Protein AF-G4YQL3-F1 (afdb_monomer_lite)

Sequence (220 aa):
MIREQPRQLTKGLFEEVGLARNIKRLRFDDFVLCVATVATWSKNELLHYAFKQFDVDESGVMDGRELRAFCEGLKNDSNT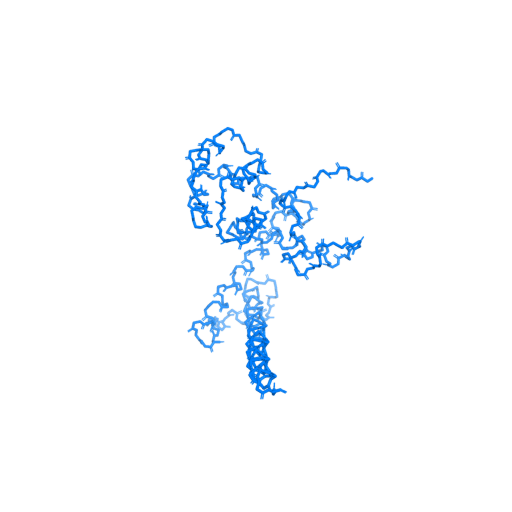SLYFAKNANTVVDLEDLAKGTTEFQIAFYPLLQLQQNVRACALGDRFWAEVAQRRHEVEVIVHYMRLHSGKLPSVSIVNRIIAYFMPFSHANAQLVVHKLAVLKYAEEGRIWQEQSKARAEVEVLALKDIQEEDQDSSKP

Secondary structure (DSSP, 8-state):
---PPPPHHHHTHHHHTT--SS-SS--HHHHHHHHHHHHH--HHHHHHHHHHHH-SS--SEE-HHHHHHHHHHHT--HHHHHHHHHTTTS-EEHHHHHHHHHH-GGGGHHHHHHHHHHHHHTT-HHHHHHHHHHHHHHHHHHHHHHHTTTPPPP--HHHHHHHHH-TTSHHHHHHHHHHHHHHHHHHHHHHHHHHHHHHHHHHHHHHHHHHHHHHHTT--

Organism: Phytophthora sojae (strain P6497) (NCBI:txid1094619)

pLDDT: mean 84.65, std 12.04, range [42.19, 96.62]

Radius of gyration: 23.1 Å; chains: 1; bounding box: 77×46×55 Å

InterPro domains:
  IPR002048 EF-hand domain [PS50222] (42-77)
  IPR011992 EF-hand domain pair [SSF47473] (14-75)
  IPR018247 EF-Hand 1, calcium-binding site [PS00018] (55-67)

Foldseek 3Di:
DPPDDDFLLCQCLQVVLVHDSDDPDQDPVSVVSSLLVLLQDDPLRLLVSLVVSLPPVPPQWDALVSLQSSQVSLVDDPVSVVVSVVVSHPIGHSVNVVVVCVVCVSSCVSSVVVNQVSQCVPVHNVVSVVVNVLVVLLVVQLVVCVVVVNDGDDDDPVLVVCCVVPVPDPSVSNVVSRVSSSVVNVVVVVVVVVVVVVVVVVVVVVVVVVVVVVVVVPDD

Structure (mmCIF, N/CA/C/O backbone):
data_AF-G4YQL3-F1
#
_entry.id   AF-G4YQL3-F1
#
loop_
_atom_site.group_PDB
_atom_site.id
_atom_site.type_symbol
_atom_site.label_atom_id
_atom_site.label_alt_id
_atom_site.label_comp_id
_atom_site.label_asym_id
_atom_site.label_entity_id
_atom_site.label_seq_id
_atom_site.pdbx_PDB_ins_code
_atom_site.Cartn_x
_atom_site.Cartn_y
_atom_site.Cartn_z
_atom_site.occupancy
_atom_site.B_iso_or_equiv
_atom_site.auth_seq_id
_atom_site.auth_comp_id
_atom_site.auth_asym_id
_atom_site.auth_atom_id
_atom_site.pdbx_PDB_model_num
ATOM 1 N N . MET A 1 1 ? 7.337 -12.853 25.399 1.00 42.19 1 MET A N 1
ATOM 2 C CA . MET A 1 1 ? 6.123 -12.435 24.664 1.00 42.19 1 MET A CA 1
ATOM 3 C C . MET A 1 1 ? 6.048 -10.923 24.757 1.00 42.19 1 MET A C 1
ATOM 5 O O . MET A 1 1 ? 5.982 -10.418 25.872 1.00 42.19 1 MET A O 1
ATOM 9 N N . ILE A 1 2 ? 6.179 -10.207 23.641 1.00 45.84 2 ILE A N 1
ATOM 10 C CA . ILE A 1 2 ? 6.100 -8.740 23.634 1.00 45.84 2 ILE A CA 1
ATOM 11 C C . ILE A 1 2 ? 4.673 -8.375 24.071 1.00 45.84 2 ILE A C 1
ATOM 13 O O . ILE A 1 2 ? 3.711 -8.782 23.426 1.00 45.84 2 ILE A O 1
ATOM 17 N N . ARG A 1 3 ? 4.523 -7.705 25.220 1.00 46.00 3 ARG A N 1
ATOM 18 C CA . ARG A 1 3 ? 3.225 -7.246 25.746 1.00 46.00 3 ARG A CA 1
ATOM 19 C C . ARG A 1 3 ? 2.838 -5.938 25.062 1.00 46.00 3 ARG A C 1
ATOM 21 O O . ARG A 1 3 ? 2.801 -4.890 25.698 1.00 46.00 3 ARG A O 1
ATOM 28 N N . GLU A 1 4 ? 2.632 -5.987 23.755 1.00 60.84 4 GLU A N 1
ATOM 29 C CA . GLU A 1 4 ? 2.180 -4.816 23.016 1.00 60.84 4 GLU A CA 1
ATOM 30 C C . GLU A 1 4 ? 0.659 -4.697 23.124 1.00 60.84 4 GLU A C 1
ATOM 32 O O . GLU A 1 4 ? -0.068 -5.676 22.948 1.00 60.84 4 GLU A O 1
ATOM 37 N N . GLN A 1 5 ? 0.171 -3.506 23.475 1.00 62.81 5 GLN A N 1
ATOM 38 C CA . GLN A 1 5 ? -1.263 -3.245 23.484 1.00 62.81 5 GLN A CA 1
ATOM 39 C C . GLN A 1 5 ? -1.775 -3.231 22.036 1.00 62.81 5 GLN A C 1
ATOM 41 O O . GLN A 1 5 ? -1.218 -2.493 21.216 1.00 62.81 5 GLN A O 1
ATOM 46 N N . PRO A 1 6 ? -2.821 -4.009 21.706 1.00 68.19 6 PRO A N 1
ATOM 47 C CA . PRO A 1 6 ? -3.387 -4.015 20.365 1.00 68.19 6 PRO A CA 1
ATOM 48 C C . PRO A 1 6 ? -3.909 -2.618 20.024 1.00 68.19 6 PRO A C 1
ATOM 50 O O . PRO A 1 6 ? -4.735 -2.060 20.747 1.00 68.19 6 PRO A O 1
ATOM 53 N N . ARG A 1 7 ? -3.422 -2.046 18.921 1.00 77.62 7 ARG A N 1
ATOM 54 C CA . ARG A 1 7 ? -3.875 -0.743 18.423 1.00 77.62 7 ARG A CA 1
ATOM 55 C C . ARG A 1 7 ? -4.989 -0.954 17.409 1.00 77.62 7 ARG A C 1
ATOM 57 O O . ARG A 1 7 ? -4.917 -1.886 16.616 1.00 77.62 7 ARG A O 1
ATOM 64 N N . GLN A 1 8 ? -5.989 -0.074 17.394 1.00 81.75 8 GLN A N 1
ATOM 65 C CA . GLN A 1 8 ? -7.070 -0.140 16.402 1.00 81.75 8 GLN A CA 1
ATOM 66 C C . GLN A 1 8 ? -6.510 -0.143 14.968 1.00 81.75 8 GLN A C 1
ATOM 68 O O . GLN A 1 8 ? -6.895 -0.981 14.164 1.00 81.75 8 GLN A O 1
ATOM 73 N N . LEU A 1 9 ? -5.486 0.680 14.713 1.00 82.94 9 LEU A N 1
ATOM 74 C CA . LEU A 1 9 ? -4.778 0.756 13.432 1.00 82.94 9 LEU A CA 1
ATOM 75 C C . LEU A 1 9 ? -4.139 -0.554 12.956 1.00 82.94 9 LEU A C 1
ATOM 77 O O . LEU A 1 9 ? -3.834 -0.660 11.777 1.00 82.94 9 LEU A O 1
ATOM 81 N N . THR A 1 10 ? -3.879 -1.543 13.813 1.00 84.38 10 THR A N 1
ATOM 82 C CA . THR A 1 10 ? -3.247 -2.804 13.384 1.00 84.38 10 THR A CA 1
ATOM 83 C C . THR A 1 10 ? -4.229 -3.969 13.284 1.00 84.38 10 THR A C 1
ATOM 85 O O . THR A 1 10 ? -3.832 -5.043 12.839 1.00 84.38 10 THR A O 1
ATOM 88 N N . LYS A 1 11 ? -5.504 -3.785 13.663 1.00 84.56 11 LYS A N 1
ATOM 89 C CA . LYS A 1 11 ? -6.496 -4.873 13.710 1.00 84.56 11 LYS A CA 1
ATOM 90 C C . LYS A 1 11 ? -6.906 -5.386 12.331 1.00 84.56 11 LYS A C 1
ATOM 92 O O . LYS A 1 11 ? -7.063 -6.592 12.180 1.00 84.56 11 LYS A O 1
ATOM 97 N N . GLY A 1 12 ? -7.076 -4.501 11.355 1.00 88.00 12 GLY A N 1
ATOM 98 C CA . GLY A 1 12 ? -7.501 -4.862 10.002 1.00 88.00 12 GLY A CA 1
ATOM 99 C C . GLY A 1 12 ? -6.358 -5.122 9.027 1.00 88.00 12 GLY A C 1
ATOM 100 O O . GLY A 1 12 ? -6.617 -5.350 7.852 1.00 88.00 12 GLY A O 1
ATOM 101 N N . LEU A 1 13 ? -5.097 -5.116 9.476 1.00 89.88 13 LEU A N 1
ATOM 102 C CA . LEU A 1 13 ? -3.954 -5.249 8.568 1.00 89.88 13 LEU A CA 1
ATOM 103 C C . LEU A 1 13 ? -3.972 -6.579 7.802 1.00 89.88 13 LEU A C 1
ATOM 105 O O . LEU A 1 13 ? -3.637 -6.611 6.623 1.00 89.88 13 LEU A O 1
ATOM 109 N N . PHE A 1 14 ? -4.365 -7.670 8.461 1.00 92.06 14 PHE A N 1
ATOM 110 C CA . PHE A 1 14 ? -4.454 -8.981 7.818 1.00 92.06 14 PHE A CA 1
ATOM 111 C C . PHE A 1 14 ? -5.549 -9.025 6.756 1.00 92.06 14 PHE A C 1
ATOM 113 O O . PHE A 1 14 ? -5.286 -9.477 5.647 1.00 92.06 14 PHE A O 1
ATOM 120 N N . GLU A 1 15 ? -6.735 -8.505 7.065 1.00 91.12 15 GLU A N 1
ATOM 121 C CA . GLU A 1 15 ? -7.842 -8.421 6.106 1.00 91.12 15 GLU A CA 1
ATOM 122 C C . GLU A 1 15 ? -7.456 -7.556 4.900 1.00 91.12 15 GLU A C 1
ATOM 124 O O . GLU A 1 15 ? -7.748 -7.911 3.762 1.00 91.12 15 GLU A O 1
ATOM 129 N N . GLU A 1 16 ? -6.722 -6.466 5.136 1.00 90.38 16 GLU A N 1
ATOM 130 C CA . GLU A 1 16 ? -6.264 -5.554 4.087 1.00 90.38 16 GLU A CA 1
ATOM 131 C C . GLU A 1 16 ? -5.295 -6.210 3.094 1.00 90.38 16 GLU A C 1
ATOM 133 O O . GLU A 1 16 ? -5.269 -5.846 1.922 1.00 90.38 16 GLU A O 1
ATOM 138 N N . VAL A 1 17 ? -4.528 -7.215 3.527 1.00 90.56 17 VAL A N 1
ATOM 139 C CA . VAL A 1 17 ? -3.681 -8.020 2.632 1.00 90.56 17 VAL A CA 1
ATOM 140 C C . VAL A 1 17 ? -4.346 -9.321 2.164 1.00 90.56 17 VAL A C 1
ATOM 142 O O . VAL A 1 17 ? -3.675 -10.188 1.606 1.00 90.56 17 VAL A O 1
ATOM 145 N N . GLY A 1 18 ? -5.656 -9.475 2.379 1.00 89.38 18 GLY A N 1
ATOM 146 C CA . GLY A 1 18 ? -6.432 -10.637 1.936 1.00 89.38 18 GLY A CA 1
ATOM 147 C C . GLY A 1 18 ? -6.262 -11.887 2.804 1.00 89.38 18 GLY A C 1
ATOM 148 O O . GLY A 1 18 ? -6.548 -12.997 2.357 1.00 89.38 18 GLY A O 1
ATOM 149 N N . LEU A 1 19 ? -5.785 -11.737 4.038 1.00 91.94 19 LEU A N 1
ATOM 150 C CA . LEU A 1 19 ? -5.666 -12.823 5.004 1.00 91.94 19 LEU A CA 1
ATOM 151 C C . LEU A 1 19 ? -6.855 -12.823 5.977 1.00 91.94 19 LEU A C 1
ATOM 153 O O . LEU A 1 19 ? -7.549 -11.825 6.160 1.00 91.94 19 LEU A O 1
ATOM 157 N N . ALA A 1 20 ? -7.080 -13.952 6.651 1.00 88.69 20 ALA A N 1
ATOM 158 C CA . ALA A 1 20 ? -8.116 -14.039 7.678 1.00 88.69 20 ALA A CA 1
ATOM 159 C C . ALA A 1 20 ? -7.842 -13.063 8.841 1.00 88.69 20 ALA A C 1
ATOM 161 O O . ALA A 1 20 ? -6.698 -12.845 9.227 1.00 88.69 20 ALA A O 1
ATOM 162 N N . ARG A 1 21 ? -8.887 -12.531 9.482 1.00 84.81 21 ARG A N 1
ATOM 163 C CA . ARG A 1 21 ? -8.727 -11.626 10.636 1.00 84.81 21 ARG A CA 1
ATOM 164 C C . ARG A 1 21 ? -8.033 -12.283 11.831 1.00 84.81 21 ARG A C 1
ATOM 166 O O . ARG A 1 21 ? -7.154 -11.708 12.463 1.00 84.81 21 ARG A O 1
ATOM 173 N N . ASN A 1 22 ? -8.448 -13.510 12.148 1.00 84.00 22 ASN A N 1
ATOM 174 C CA . ASN A 1 22 ? -8.050 -14.233 13.358 1.00 84.00 22 ASN A CA 1
ATOM 175 C C . ASN A 1 22 ? -7.078 -15.371 13.030 1.00 84.00 22 ASN A C 1
ATOM 177 O O . ASN A 1 22 ? -7.390 -16.556 13.177 1.00 84.00 22 ASN A O 1
ATOM 181 N N . ILE A 1 23 ? -5.883 -15.013 12.565 1.00 85.38 23 ILE A N 1
ATOM 182 C CA . ILE A 1 23 ? -4.839 -15.985 12.234 1.00 85.38 23 ILE A CA 1
ATOM 183 C C . ILE A 1 23 ? -4.143 -16.453 13.513 1.00 85.38 23 ILE A C 1
ATOM 185 O O . ILE A 1 23 ? -3.594 -15.659 14.272 1.00 85.38 23 ILE A O 1
ATOM 189 N N . LYS A 1 24 ? -4.105 -17.771 13.733 1.00 86.31 24 LYS A N 1
ATOM 190 C CA . LYS A 1 24 ? -3.363 -18.373 14.858 1.00 86.31 24 LYS A CA 1
ATOM 191 C C . LYS A 1 24 ? -1.858 -18.489 14.597 1.00 86.31 24 LYS A C 1
ATOM 193 O O . LYS A 1 24 ? -1.077 -18.542 15.543 1.00 86.31 24 LYS A O 1
ATOM 198 N N . ARG A 1 25 ? -1.452 -18.604 13.328 1.00 88.81 25 ARG A N 1
ATOM 199 C CA . ARG A 1 25 ? -0.054 -18.743 12.889 1.00 88.81 25 ARG A CA 1
ATOM 200 C C . ARG A 1 25 ? 0.162 -17.978 11.592 1.00 88.81 25 ARG A C 1
ATOM 202 O O . ARG A 1 25 ? -0.471 -18.303 10.595 1.00 88.81 25 ARG A O 1
ATOM 209 N N . LEU A 1 26 ? 1.063 -17.005 11.615 1.00 90.88 26 LEU A N 1
ATOM 210 C CA . LEU A 1 26 ? 1.443 -16.223 10.444 1.00 90.88 26 LEU A CA 1
ATOM 211 C C . LEU A 1 26 ? 2.603 -16.925 9.729 1.00 90.88 26 LEU A C 1
ATOM 213 O O . LEU A 1 26 ? 3.631 -17.190 10.359 1.00 90.88 26 LEU A O 1
ATOM 217 N N . ARG A 1 27 ? 2.448 -17.263 8.444 1.00 93.81 27 ARG A N 1
ATOM 218 C CA . ARG A 1 27 ? 3.571 -17.786 7.651 1.00 93.81 27 ARG A CA 1
ATOM 219 C C . ARG A 1 27 ? 4.529 -16.648 7.317 1.00 93.81 27 ARG A C 1
ATOM 221 O O . ARG A 1 27 ? 4.154 -15.478 7.348 1.00 93.81 27 ARG A O 1
ATOM 228 N N . PHE A 1 28 ? 5.764 -16.992 6.968 1.00 94.88 28 PHE A N 1
ATOM 229 C CA . PHE A 1 28 ? 6.756 -15.980 6.619 1.00 94.88 28 PHE A CA 1
ATOM 230 C C . PHE A 1 28 ? 6.337 -15.156 5.392 1.00 94.88 28 PHE A C 1
ATOM 232 O O . PHE A 1 28 ? 6.445 -13.935 5.426 1.00 94.88 28 PHE A O 1
ATOM 239 N N . ASP A 1 29 ? 5.777 -15.793 4.361 1.00 94.94 29 ASP A N 1
ATOM 240 C CA . ASP A 1 29 ? 5.299 -15.090 3.161 1.00 94.94 29 ASP A CA 1
ATOM 241 C C . ASP A 1 29 ? 4.175 -14.092 3.487 1.00 94.94 29 ASP A C 1
ATOM 243 O O . ASP A 1 29 ? 4.189 -12.959 3.011 1.00 94.94 29 ASP A O 1
ATOM 247 N N . ASP A 1 30 ? 3.251 -14.478 4.373 1.00 94.44 30 ASP A N 1
ATOM 248 C CA . ASP A 1 30 ? 2.148 -13.627 4.835 1.00 94.44 30 ASP A CA 1
ATOM 249 C C . ASP A 1 30 ? 2.671 -12.421 5.641 1.00 94.44 30 ASP A C 1
ATOM 251 O O . ASP A 1 30 ? 2.178 -11.298 5.513 1.00 94.44 30 ASP A O 1
ATOM 255 N N . PHE A 1 31 ? 3.712 -12.633 6.453 1.00 93.56 31 PHE A N 1
ATOM 256 C CA . PHE A 1 31 ? 4.405 -11.561 7.167 1.00 93.56 31 PHE A CA 1
ATOM 257 C C . PHE A 1 31 ? 5.089 -10.584 6.203 1.00 93.56 31 PHE A C 1
ATOM 259 O O . PHE A 1 31 ? 4.920 -9.371 6.338 1.00 93.56 31 PHE A O 1
ATOM 266 N N . VAL A 1 32 ? 5.830 -11.098 5.214 1.00 95.12 32 VAL A N 1
ATOM 267 C CA . VAL A 1 32 ? 6.489 -10.273 4.190 1.00 95.12 32 VAL A CA 1
ATOM 268 C C . VAL A 1 32 ? 5.456 -9.468 3.407 1.00 95.12 32 VAL A C 1
ATOM 270 O O . VAL A 1 32 ? 5.685 -8.286 3.156 1.00 95.12 32 VAL A O 1
ATOM 273 N N . LEU A 1 33 ? 4.303 -10.063 3.087 1.00 94.25 33 LEU A N 1
ATOM 274 C CA . LEU A 1 33 ? 3.195 -9.375 2.432 1.00 94.25 33 LEU A CA 1
ATOM 275 C C . LEU A 1 33 ? 2.667 -8.206 3.277 1.00 94.25 33 LEU A C 1
ATOM 277 O O . LEU A 1 33 ? 2.539 -7.099 2.763 1.00 94.25 33 LEU A O 1
ATOM 281 N N . CYS A 1 34 ? 2.428 -8.409 4.577 1.00 94.12 34 CYS A N 1
ATOM 282 C CA . CYS A 1 34 ? 2.006 -7.334 5.484 1.00 94.12 34 CYS A CA 1
ATOM 283 C C . CYS A 1 34 ? 3.018 -6.179 5.514 1.00 94.12 34 CYS A C 1
ATOM 285 O O . CYS A 1 34 ? 2.644 -5.012 5.388 1.00 94.12 34 CYS A O 1
ATOM 287 N N . VAL A 1 35 ? 4.309 -6.501 5.649 1.00 95.00 35 VAL A N 1
ATOM 288 C CA . VAL A 1 35 ? 5.390 -5.505 5.688 1.00 95.00 35 VAL A CA 1
ATOM 289 C C . VAL A 1 35 ? 5.474 -4.741 4.371 1.00 95.00 35 VAL A C 1
ATOM 291 O O . VAL A 1 35 ? 5.489 -3.512 4.388 1.00 95.00 35 VAL A O 1
ATOM 294 N N . ALA A 1 36 ? 5.504 -5.445 3.237 1.00 95.44 36 ALA A N 1
ATOM 295 C CA . ALA A 1 36 ? 5.602 -4.832 1.918 1.00 95.44 36 ALA A CA 1
ATOM 296 C C . ALA A 1 36 ? 4.414 -3.905 1.635 1.00 95.44 36 ALA A C 1
ATOM 298 O O . ALA A 1 36 ? 4.610 -2.804 1.121 1.00 95.44 36 ALA A O 1
ATOM 299 N N . THR A 1 37 ? 3.204 -4.306 2.026 1.00 94.38 37 THR A N 1
ATOM 300 C CA . THR A 1 37 ? 1.995 -3.491 1.878 1.00 94.38 37 THR A CA 1
ATOM 301 C C . THR A 1 37 ? 2.100 -2.193 2.677 1.00 94.38 37 THR A C 1
ATOM 303 O O . THR A 1 37 ? 2.090 -1.112 2.088 1.00 94.38 37 THR A O 1
ATOM 306 N N . VAL A 1 38 ? 2.321 -2.267 3.995 1.00 94.38 38 VAL A N 1
ATOM 307 C CA . VAL A 1 38 ? 2.407 -1.060 4.842 1.00 94.38 38 VAL A CA 1
ATOM 308 C C . VAL A 1 38 ? 3.567 -0.164 4.414 1.00 94.38 38 VAL A C 1
ATOM 310 O O . VAL A 1 38 ? 3.424 1.058 4.341 1.00 94.38 38 VAL A O 1
ATOM 313 N N . ALA A 1 39 ? 4.717 -0.755 4.084 1.00 95.75 39 ALA A N 1
ATOM 314 C CA . ALA A 1 39 ? 5.900 -0.017 3.667 1.00 95.75 39 ALA A CA 1
ATOM 315 C C . ALA A 1 39 ? 5.718 0.714 2.327 1.00 95.75 39 ALA A C 1
ATOM 317 O O . ALA A 1 39 ? 6.447 1.673 2.071 1.00 95.75 39 ALA A O 1
ATOM 318 N N . THR A 1 40 ? 4.776 0.304 1.475 1.00 95.44 40 THR A N 1
ATOM 319 C CA . THR A 1 40 ? 4.604 0.859 0.119 1.00 95.44 40 THR A CA 1
ATOM 320 C C . THR A 1 40 ? 3.307 1.632 -0.088 1.00 95.44 40 THR A C 1
ATOM 322 O O . THR A 1 40 ? 3.091 2.154 -1.185 1.00 95.44 40 THR A O 1
ATOM 325 N N . TRP A 1 41 ? 2.468 1.766 0.942 1.00 93.88 41 TRP A N 1
ATOM 326 C CA . TRP A 1 41 ? 1.300 2.637 0.876 1.00 93.88 41 TRP A CA 1
ATOM 327 C C . TRP A 1 41 ? 1.677 4.096 0.601 1.00 93.88 41 TRP A C 1
ATOM 329 O O . TRP A 1 41 ? 2.615 4.660 1.168 1.00 93.88 41 TRP A O 1
ATOM 339 N N . SER A 1 42 ? 0.908 4.732 -0.269 1.00 91.00 42 SER A N 1
ATOM 340 C CA . SER A 1 42 ? 0.870 6.180 -0.409 1.00 91.00 42 SER A CA 1
ATOM 341 C C . SER A 1 42 ? 0.211 6.828 0.814 1.00 91.00 42 SER A C 1
ATOM 343 O O . SER A 1 42 ? -0.424 6.164 1.634 1.00 91.00 42 SER A O 1
ATOM 345 N N . LYS A 1 43 ? 0.319 8.156 0.927 1.00 88.50 43 LYS A N 1
ATOM 346 C CA . LYS A 1 43 ? -0.370 8.912 1.987 1.00 88.50 43 LYS A CA 1
ATOM 347 C C . LYS A 1 43 ? -1.886 8.692 1.955 1.00 88.50 43 LYS A C 1
ATOM 349 O O . LYS A 1 43 ? -2.491 8.515 3.004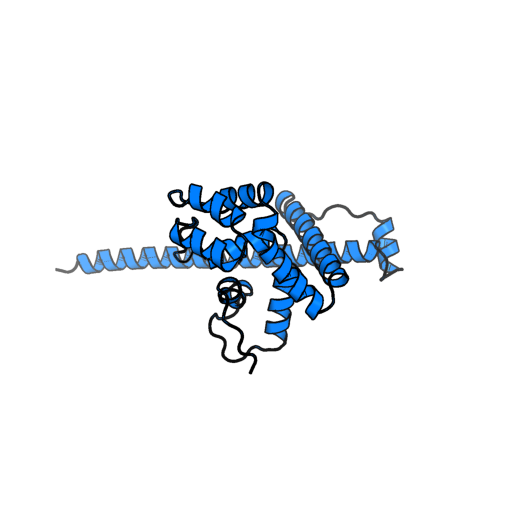 1.00 88.50 43 LYS A O 1
ATOM 354 N N . ASN A 1 44 ? -2.466 8.656 0.755 1.00 88.94 44 ASN A N 1
ATOM 355 C CA . ASN A 1 44 ? -3.899 8.442 0.569 1.00 88.94 44 ASN A CA 1
ATOM 356 C C . ASN A 1 44 ? -4.313 7.028 0.982 1.00 88.94 44 ASN A C 1
ATOM 358 O O . ASN A 1 44 ? -5.339 6.867 1.624 1.00 88.94 44 ASN A O 1
ATOM 362 N N . GLU A 1 45 ? -3.506 6.013 0.669 1.00 92.12 45 GLU A N 1
ATOM 363 C CA . GLU A 1 45 ? -3.784 4.634 1.089 1.00 92.12 45 GLU A CA 1
ATOM 364 C C . GLU A 1 45 ? -3.652 4.457 2.601 1.00 92.12 45 GLU A C 1
ATOM 366 O O . GLU A 1 45 ? -4.499 3.813 3.206 1.00 92.12 45 GLU A O 1
ATOM 371 N N . LEU A 1 46 ? -2.644 5.076 3.226 1.00 91.19 46 LEU A N 1
ATOM 372 C CA . LEU A 1 46 ? -2.521 5.109 4.686 1.00 91.19 46 LEU A CA 1
ATOM 373 C C . LEU A 1 46 ? -3.742 5.759 5.340 1.00 91.19 46 LEU A C 1
ATOM 375 O O . LEU A 1 46 ? -4.244 5.248 6.339 1.00 91.19 46 LEU A O 1
ATOM 379 N N . LEU A 1 47 ? -4.208 6.879 4.782 1.00 89.81 47 LEU A N 1
ATOM 380 C CA . LEU A 1 47 ? -5.379 7.589 5.280 1.00 89.81 47 LEU A CA 1
ATOM 381 C C . LEU A 1 47 ? -6.653 6.766 5.098 1.00 89.81 47 LEU A C 1
ATOM 383 O O . LEU A 1 47 ? -7.412 6.622 6.045 1.00 89.81 47 LEU A O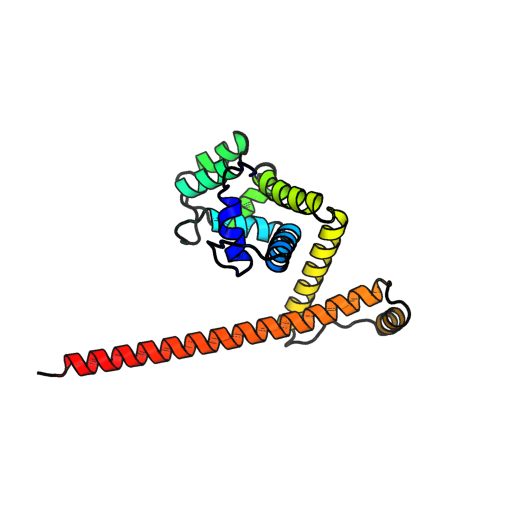 1
ATOM 387 N N . HIS A 1 48 ? -6.862 6.205 3.909 1.00 91.88 48 HIS A N 1
ATOM 388 C CA . HIS A 1 48 ? -8.005 5.354 3.599 1.00 91.88 48 HIS A CA 1
ATOM 389 C C . HIS A 1 48 ? -8.040 4.108 4.486 1.00 91.88 48 HIS A C 1
ATOM 391 O O . HIS A 1 48 ? -9.076 3.773 5.052 1.00 91.88 48 HIS A O 1
ATOM 397 N N . TYR A 1 49 ? -6.892 3.456 4.674 1.00 91.81 49 TYR A N 1
ATOM 398 C CA . TYR A 1 49 ? -6.772 2.334 5.593 1.00 91.81 49 TYR A CA 1
ATOM 399 C C . TYR A 1 49 ? -7.132 2.754 7.019 1.00 91.81 49 TYR A C 1
ATOM 401 O O . TYR A 1 49 ? -7.943 2.095 7.664 1.00 91.81 49 TYR A O 1
ATOM 409 N N . ALA A 1 50 ? -6.569 3.864 7.506 1.00 90.19 50 ALA A N 1
ATOM 410 C CA . ALA A 1 50 ? -6.891 4.374 8.829 1.00 90.19 50 ALA A CA 1
ATOM 411 C C . ALA A 1 50 ? -8.385 4.705 8.948 1.00 90.19 50 ALA A C 1
ATOM 413 O O . ALA A 1 50 ? -8.990 4.325 9.939 1.00 90.19 50 ALA A O 1
ATOM 414 N N . PHE A 1 51 ? -8.990 5.322 7.932 1.00 90.69 51 PHE A N 1
ATOM 415 C CA . PHE A 1 51 ? -10.421 5.605 7.892 1.00 90.69 51 PHE A CA 1
ATOM 416 C C . PHE A 1 51 ? -11.243 4.325 8.099 1.00 90.69 51 PHE A C 1
ATOM 418 O O . PHE A 1 51 ? -11.985 4.213 9.071 1.00 90.69 51 PHE A O 1
ATOM 425 N N . LYS A 1 52 ? -10.985 3.300 7.281 1.00 91.69 52 LYS A N 1
ATOM 426 C CA . LYS A 1 52 ? -11.637 1.984 7.358 1.00 91.69 52 LYS A CA 1
ATOM 427 C C . LYS A 1 52 ? -11.460 1.281 8.711 1.00 91.69 52 LYS A C 1
ATOM 429 O O . LYS A 1 52 ? -12.283 0.464 9.093 1.00 91.69 52 LYS A O 1
ATOM 434 N N . GLN A 1 53 ? -10.382 1.553 9.452 1.00 90.06 53 GLN A N 1
ATOM 435 C CA . GLN A 1 53 ? -10.194 0.957 10.783 1.00 90.06 53 GLN A CA 1
ATOM 436 C C . GLN A 1 53 ? -11.074 1.583 11.874 1.00 90.06 53 GLN A C 1
ATOM 438 O O . GLN A 1 53 ? -11.223 0.974 12.940 1.00 90.06 53 GLN A O 1
ATOM 443 N N . PHE A 1 54 ? -11.585 2.795 11.657 1.00 89.50 54 PHE A N 1
ATOM 444 C CA . PHE A 1 54 ? -12.348 3.549 12.652 1.00 89.50 54 PHE A CA 1
ATOM 445 C C . PHE A 1 54 ? -13.804 3.805 12.251 1.00 89.50 54 PHE A C 1
ATOM 447 O O . PHE A 1 54 ? -14.590 4.035 13.159 1.00 89.50 54 PHE A O 1
ATOM 454 N N . ASP A 1 55 ? -14.151 3.707 10.966 1.00 91.00 55 ASP A N 1
ATOM 455 C CA . ASP A 1 55 ? -15.523 3.515 10.471 1.00 91.00 55 ASP A CA 1
ATOM 456 C C . ASP A 1 55 ? -15.940 2.061 10.768 1.00 91.00 55 ASP A C 1
ATOM 458 O O . ASP A 1 55 ? -15.706 1.145 9.980 1.00 91.00 55 ASP A O 1
ATOM 462 N N . VAL A 1 56 ? -16.394 1.816 12.001 1.00 88.38 56 VAL A N 1
ATOM 463 C CA . VAL A 1 56 ? -16.628 0.466 12.541 1.00 88.38 56 VAL A CA 1
ATOM 464 C C . VAL A 1 56 ? -17.931 -0.119 12.012 1.00 88.38 56 VAL A C 1
ATOM 466 O O . VAL A 1 56 ? -18.049 -1.343 11.929 1.00 88.38 56 VAL A O 1
ATOM 469 N N . ASP A 1 57 ? -18.905 0.735 11.705 1.00 88.62 57 ASP A N 1
ATOM 470 C CA . ASP A 1 57 ? -20.185 0.325 11.135 1.00 88.62 57 ASP A CA 1
ATOM 471 C C . ASP A 1 57 ? -20.176 0.232 9.601 1.00 88.62 57 ASP A C 1
ATOM 473 O O . ASP A 1 57 ? -21.173 -0.201 9.022 1.00 88.62 57 ASP A O 1
ATOM 477 N N . GLU A 1 58 ? -19.039 0.544 8.967 1.00 89.38 58 GLU A N 1
ATOM 478 C CA . GLU A 1 58 ? -18.836 0.514 7.515 1.00 89.38 58 GLU A CA 1
ATOM 479 C C . GLU A 1 58 ? -19.859 1.386 6.767 1.00 89.38 58 GLU A C 1
ATOM 481 O O . GLU A 1 58 ? -20.253 1.091 5.634 1.00 89.38 58 GLU A O 1
ATOM 486 N N . SER A 1 59 ? -20.308 2.474 7.397 1.00 89.88 59 SER A N 1
ATOM 487 C CA . SER A 1 59 ? -21.280 3.398 6.813 1.00 89.88 59 SER A CA 1
ATOM 488 C C . SER A 1 59 ? -20.680 4.278 5.713 1.00 89.88 59 SER A C 1
ATOM 490 O O . SER A 1 59 ? -21.420 4.898 4.942 1.00 89.88 59 SER A O 1
ATOM 492 N N . GLY A 1 60 ? -19.347 4.319 5.604 1.00 89.44 60 GLY A N 1
ATOM 493 C CA . GLY A 1 60 ? -18.604 5.163 4.671 1.00 89.44 60 GLY A CA 1
ATOM 494 C C . GLY A 1 60 ? -18.373 6.582 5.191 1.00 89.44 60 GLY A C 1
ATOM 495 O O . GLY A 1 60 ? -17.821 7.416 4.470 1.00 89.44 60 GLY A O 1
ATOM 496 N N . VAL A 1 61 ? -18.784 6.866 6.428 1.00 89.56 61 VAL A N 1
ATOM 497 C CA . VAL A 1 61 ? -18.669 8.162 7.097 1.00 89.56 61 VAL A CA 1
ATOM 498 C C . VAL A 1 61 ? -18.372 7.934 8.579 1.00 89.56 61 VAL A C 1
ATOM 500 O O . VAL A 1 61 ? -18.907 7.021 9.181 1.00 89.56 61 VAL A O 1
ATOM 503 N N . MET A 1 62 ? -17.542 8.770 9.198 1.00 88.44 62 MET A N 1
ATOM 504 C CA . MET A 1 62 ? -17.288 8.682 10.636 1.00 88.44 62 MET A CA 1
ATOM 505 C C . MET A 1 62 ? -18.276 9.529 11.418 1.00 88.44 62 MET A C 1
ATOM 507 O O . MET A 1 62 ? -18.348 10.750 11.228 1.00 88.44 62 MET A O 1
ATOM 511 N N . ASP A 1 63 ? -18.968 8.905 12.367 1.00 87.94 63 ASP A N 1
ATOM 512 C CA . ASP A 1 63 ? -19.718 9.642 13.376 1.00 87.94 63 ASP A CA 1
ATOM 513 C C . ASP A 1 63 ? -18.774 10.323 14.395 1.00 87.94 63 ASP A C 1
ATOM 515 O O . ASP A 1 63 ? -17.564 10.083 14.467 1.00 87.94 63 ASP A O 1
ATOM 519 N N . GLY A 1 64 ? -19.319 11.201 15.241 1.00 83.25 64 GLY A N 1
ATOM 520 C CA . GLY A 1 64 ? -18.512 11.915 16.235 1.00 83.25 64 GLY A CA 1
ATOM 521 C C . GLY A 1 64 ? -17.827 11.018 17.280 1.00 83.25 64 GLY A C 1
ATOM 522 O O . GLY A 1 64 ? -16.875 11.445 17.937 1.00 83.25 64 GLY A O 1
ATOM 523 N N . ARG A 1 65 ? -18.304 9.787 17.510 1.00 86.88 65 ARG A N 1
ATOM 524 C CA . ARG A 1 65 ? -17.658 8.809 18.405 1.00 86.88 65 ARG A CA 1
ATOM 525 C C . ARG A 1 65 ? -16.466 8.164 17.707 1.00 86.88 65 ARG A C 1
ATOM 527 O O . ARG A 1 65 ? -15.394 8.114 18.307 1.00 86.88 65 ARG A O 1
ATOM 534 N N . GLU A 1 66 ? -16.631 7.743 16.462 1.00 88.38 66 GLU A N 1
ATOM 535 C CA . GLU A 1 66 ? -15.580 7.146 15.634 1.00 88.38 66 GLU A CA 1
ATOM 536 C C . GLU A 1 66 ? -14.453 8.131 15.356 1.00 88.38 66 GLU A C 1
ATOM 538 O O . GLU A 1 66 ? -13.281 7.810 15.545 1.00 88.38 66 GLU A O 1
ATOM 543 N N . LEU A 1 67 ? -14.800 9.378 15.046 1.00 83.44 67 LEU A N 1
ATOM 544 C CA . LEU A 1 67 ? -13.835 10.447 14.822 1.00 83.44 67 LEU A CA 1
ATOM 545 C C . LEU A 1 67 ? -13.006 10.763 16.077 1.00 83.44 67 LEU A C 1
ATOM 547 O O . LEU A 1 67 ? -11.798 11.001 15.993 1.00 83.44 67 LEU A O 1
ATOM 551 N N . ARG A 1 68 ? -13.623 10.731 17.267 1.00 81.00 68 ARG A N 1
ATOM 552 C CA . ARG A 1 68 ? -12.890 10.854 18.540 1.00 81.00 68 ARG A CA 1
ATOM 553 C C . ARG A 1 68 ? -11.948 9.676 18.751 1.00 81.00 68 ARG A C 1
ATOM 555 O O . ARG A 1 68 ? -10.781 9.897 19.068 1.00 81.00 68 ARG A O 1
ATOM 562 N N . ALA A 1 69 ? -12.422 8.452 18.523 1.00 84.12 69 ALA A N 1
ATOM 563 C CA . ALA A 1 69 ? -11.596 7.255 18.631 1.00 84.12 69 ALA A CA 1
ATOM 564 C C . ALA A 1 69 ? -10.413 7.289 17.646 1.00 84.12 69 ALA A C 1
ATOM 566 O O . ALA A 1 69 ? -9.296 6.938 18.024 1.00 84.12 69 ALA A O 1
ATOM 567 N N . PHE A 1 70 ? -10.630 7.770 16.419 1.00 84.50 70 PHE A N 1
ATOM 568 C CA . PHE A 1 70 ? -9.593 7.993 15.413 1.00 84.50 70 PHE A CA 1
ATOM 569 C C . PHE A 1 70 ? -8.513 8.945 15.940 1.00 84.50 70 PHE A C 1
ATOM 571 O O . PHE A 1 70 ? -7.325 8.617 15.936 1.00 84.50 70 PHE A O 1
ATOM 578 N N . CYS A 1 71 ? -8.923 10.093 16.485 1.00 79.25 71 CYS A N 1
ATOM 579 C CA . CYS A 1 71 ? -8.008 11.086 17.047 1.00 79.25 71 CYS A CA 1
ATOM 580 C C . CYS A 1 71 ? -7.212 10.551 18.249 1.00 79.25 71 CYS A C 1
ATOM 582 O O . CYS A 1 71 ? -5.995 10.747 18.321 1.00 79.25 71 CYS A O 1
ATOM 584 N N . GLU A 1 72 ? -7.874 9.850 19.173 1.00 78.44 72 GLU A N 1
ATOM 585 C CA . GLU A 1 72 ? -7.235 9.197 20.322 1.00 78.44 72 GLU A CA 1
ATOM 586 C C . GLU A 1 72 ? -6.249 8.110 19.879 1.00 78.44 72 GLU A C 1
ATOM 588 O O . GLU A 1 72 ? -5.132 8.017 20.395 1.00 78.44 72 GLU A O 1
ATOM 593 N N . GLY A 1 73 ? -6.631 7.312 18.880 1.00 77.06 73 GLY A N 1
ATOM 594 C CA . GLY A 1 73 ? -5.815 6.243 18.316 1.00 77.06 73 GLY A CA 1
ATOM 595 C C . GLY A 1 73 ? -4.532 6.744 17.655 1.00 77.06 73 GLY A C 1
ATOM 596 O O . GLY A 1 73 ? -3.513 6.047 17.685 1.00 77.06 73 GLY A O 1
ATOM 597 N N . LEU A 1 74 ? -4.554 7.966 17.120 1.00 76.38 74 LEU A N 1
ATOM 598 C CA . LEU A 1 74 ? -3.373 8.640 16.589 1.00 76.38 74 LEU A CA 1
ATOM 599 C C . LEU A 1 74 ? -2.485 9.259 17.682 1.00 76.38 74 LEU A C 1
ATOM 601 O O . LEU A 1 74 ? -1.333 9.568 17.404 1.00 76.38 74 LEU A O 1
ATOM 605 N N . LYS A 1 75 ? -2.940 9.357 18.939 1.00 67.69 75 LYS A N 1
ATOM 606 C CA . LYS A 1 75 ? -2.191 9.968 20.058 1.00 67.69 75 LYS A CA 1
ATOM 607 C C . LYS A 1 75 ? -1.688 11.386 19.757 1.00 67.69 75 LYS A C 1
ATOM 609 O O . LYS A 1 75 ? -0.591 11.751 20.179 1.00 67.69 75 LYS A O 1
ATOM 614 N N . ASN A 1 76 ? -2.450 12.178 19.009 1.00 58.47 76 ASN A N 1
ATOM 615 C CA . ASN A 1 76 ? -2.047 13.555 18.749 1.00 58.47 76 ASN A CA 1
ATOM 616 C C . ASN A 1 76 ? -2.368 14.476 19.919 1.00 58.47 76 ASN A C 1
ATOM 618 O O . ASN A 1 76 ? -3.405 14.340 20.568 1.00 58.47 76 ASN A O 1
ATOM 622 N N . ASP A 1 77 ? -1.498 15.467 20.104 1.00 53.50 77 ASP A N 1
ATOM 623 C CA . ASP A 1 77 ? -1.692 16.575 21.030 1.00 53.50 77 ASP A CA 1
ATOM 624 C C . ASP A 1 77 ? -3.004 17.339 20.781 1.00 53.50 77 ASP A C 1
ATOM 626 O O . ASP A 1 77 ? -3.623 17.294 19.708 1.00 53.50 77 ASP A O 1
ATOM 630 N N . SER A 1 78 ? -3.374 18.112 21.801 1.00 55.88 78 SER A N 1
ATOM 631 C CA . SER A 1 78 ? -4.585 18.919 21.985 1.00 55.88 78 SER A CA 1
ATOM 632 C C . SER A 1 78 ? -5.112 19.630 20.733 1.00 55.88 78 SER A C 1
ATOM 634 O O . SER A 1 78 ? -6.319 19.786 20.598 1.00 55.88 78 SER A O 1
ATOM 636 N N . ASN A 1 79 ? -4.243 20.044 19.805 1.00 56.28 79 ASN A N 1
ATOM 637 C CA . ASN A 1 79 ? -4.617 20.795 18.601 1.00 56.28 79 ASN A CA 1
ATOM 638 C C . ASN A 1 79 ? -5.403 19.965 17.572 1.00 56.28 79 ASN A C 1
ATOM 640 O O . ASN A 1 79 ? -6.304 20.498 16.929 1.00 56.28 79 ASN A O 1
ATOM 644 N N . THR A 1 80 ? -5.109 18.666 17.445 1.00 59.09 80 THR A N 1
ATOM 645 C CA . THR A 1 80 ? -5.886 17.759 16.575 1.00 59.09 80 THR A CA 1
ATOM 646 C C . THR A 1 80 ? -7.253 17.498 17.188 1.00 59.09 80 THR A C 1
ATOM 648 O O . THR A 1 80 ? -8.281 17.616 16.525 1.00 59.09 80 THR A O 1
ATOM 651 N N . SER A 1 81 ? -7.253 17.232 18.496 1.00 57.50 81 SER A N 1
ATOM 652 C CA . SER A 1 81 ? -8.472 17.089 19.286 1.00 57.50 81 SER A CA 1
ATOM 653 C C . SER A 1 81 ? -9.351 18.341 19.184 1.00 57.50 81 SER A C 1
ATOM 655 O O . SER A 1 81 ? -10.558 18.212 19.061 1.00 57.50 81 SER A O 1
ATOM 657 N N . LEU A 1 82 ? -8.778 19.550 19.117 1.00 56.22 82 LEU A N 1
ATOM 658 C CA . LEU A 1 82 ? -9.536 20.805 19.040 1.00 56.22 82 LEU A CA 1
ATOM 659 C C . LEU A 1 82 ? -10.287 21.013 17.709 1.00 56.22 82 LEU A C 1
ATOM 661 O O . LEU A 1 82 ? -11.415 21.508 17.725 1.00 56.22 82 LEU A O 1
ATOM 665 N N . TYR A 1 83 ? -9.683 20.659 16.567 1.00 62.09 83 TYR A N 1
ATOM 666 C CA . TYR A 1 83 ? -10.341 20.751 15.254 1.00 62.09 83 TYR A CA 1
ATOM 667 C C . TYR A 1 83 ? -11.509 19.767 15.166 1.00 62.09 83 TYR A C 1
ATOM 669 O O . TYR A 1 83 ? -12.635 20.148 14.852 1.00 62.09 83 TYR A O 1
ATOM 677 N N . PHE A 1 84 ? -11.268 18.511 15.541 1.00 61.66 84 PHE A N 1
ATOM 678 C CA . PHE A 1 84 ? -12.293 17.477 15.459 1.00 61.66 84 PHE A CA 1
ATOM 679 C C . PHE A 1 84 ? -13.320 17.552 16.598 1.00 61.66 84 PHE A C 1
ATOM 681 O O . PHE A 1 84 ? -14.464 17.163 16.400 1.00 61.66 84 PHE A O 1
ATOM 688 N N . ALA A 1 85 ? -12.984 18.144 17.751 1.00 59.72 85 ALA A N 1
ATOM 689 C CA . ALA A 1 85 ? -13.953 18.461 18.804 1.00 59.72 85 ALA A CA 1
ATOM 690 C C . ALA A 1 85 ? -14.965 19.526 18.361 1.00 59.72 85 ALA A C 1
ATOM 692 O O . ALA A 1 85 ? -16.134 19.434 18.731 1.00 59.72 85 ALA A O 1
ATOM 693 N N . LYS A 1 86 ? -14.557 20.507 17.539 1.00 63.16 86 LYS A N 1
ATOM 694 C CA . LYS A 1 86 ? -15.504 21.435 16.889 1.00 63.16 86 LYS A CA 1
ATOM 695 C C . LYS A 1 86 ? -16.437 20.716 15.912 1.00 63.16 86 LYS A C 1
ATOM 697 O O . LYS A 1 86 ? -17.597 21.098 15.799 1.00 63.16 86 LYS A O 1
ATOM 702 N N . ASN A 1 87 ? -15.941 19.655 15.283 1.00 61.22 87 ASN A N 1
ATOM 703 C CA . ASN A 1 87 ? -16.656 18.814 14.324 1.00 61.22 87 ASN A CA 1
ATOM 704 C C . ASN A 1 87 ? -17.289 17.564 14.978 1.00 61.22 87 ASN A C 1
ATOM 706 O O . ASN A 1 87 ? -17.721 16.646 14.293 1.00 61.22 87 ASN A O 1
ATOM 710 N N . ALA A 1 88 ? -17.393 17.498 16.311 1.00 58.81 88 ALA A N 1
ATOM 711 C CA . ALA A 1 88 ? -17.878 16.296 17.004 1.00 58.81 88 ALA A CA 1
ATOM 712 C C . ALA A 1 88 ? -19.376 15.997 16.785 1.00 58.81 88 ALA A C 1
ATOM 714 O O . ALA A 1 88 ? -19.833 14.910 17.133 1.00 58.81 88 ALA A O 1
ATOM 715 N N . ASN A 1 89 ? -20.130 16.952 16.229 1.00 64.12 89 ASN A N 1
ATOM 716 C CA . ASN A 1 89 ? -21.531 16.785 15.827 1.00 64.12 89 ASN A CA 1
ATOM 717 C C . ASN A 1 89 ? -21.703 16.627 14.308 1.00 64.12 89 ASN A C 1
ATOM 719 O O . ASN A 1 89 ? -22.834 16.540 13.834 1.00 64.12 89 ASN A O 1
ATOM 723 N N . THR A 1 90 ? -20.612 16.641 13.544 1.00 73.25 90 THR A N 1
ATOM 724 C CA . THR A 1 90 ? -20.641 16.492 12.090 1.00 73.25 90 THR A CA 1
ATOM 725 C C . THR A 1 90 ? -20.157 15.106 11.715 1.00 73.25 90 THR A C 1
ATOM 727 O O . THR A 1 90 ? -19.227 14.584 12.327 1.00 73.25 90 THR A O 1
ATOM 730 N N . VAL A 1 91 ? -20.797 14.524 10.711 1.00 83.31 91 VAL A N 1
ATOM 731 C CA . VAL A 1 91 ? -20.341 13.280 10.097 1.00 83.31 91 VAL A CA 1
ATOM 732 C C . VAL A 1 91 ? -19.207 13.626 9.135 1.00 83.31 91 VAL A C 1
ATOM 734 O O . VAL A 1 91 ? -19.306 14.638 8.442 1.00 83.31 91 VAL A O 1
ATOM 737 N N . VAL A 1 92 ? -18.126 12.848 9.139 1.00 84.62 92 VAL A N 1
ATOM 738 C CA . VAL A 1 92 ? -16.909 13.138 8.363 1.00 84.62 92 VAL A CA 1
ATOM 739 C C . VAL A 1 92 ? -16.653 12.006 7.384 1.00 84.62 92 VAL A C 1
ATOM 741 O O . VAL A 1 92 ? -16.402 10.880 7.802 1.00 84.62 92 VAL A O 1
ATOM 744 N N . ASP A 1 93 ? -16.688 12.293 6.088 1.00 88.31 93 ASP A N 1
ATOM 745 C CA . ASP A 1 93 ? -16.306 11.317 5.070 1.00 88.31 93 ASP A CA 1
ATOM 746 C C . ASP A 1 93 ? -14.781 11.301 4.827 1.00 88.31 93 ASP A C 1
ATOM 748 O O . ASP A 1 93 ? -13.998 12.047 5.430 1.00 88.31 93 ASP A O 1
ATOM 752 N N . LEU A 1 94 ? -14.328 10.410 3.943 1.00 86.12 94 LEU A N 1
ATOM 753 C CA . LEU A 1 94 ? -12.910 10.302 3.599 1.00 86.12 94 LEU A CA 1
ATOM 754 C C . LEU A 1 94 ? -12.360 11.572 2.925 1.00 86.12 94 LEU A C 1
ATOM 756 O O . LEU A 1 94 ? -11.180 11.887 3.095 1.00 86.12 94 LEU A O 1
ATOM 760 N N . GLU A 1 95 ? -13.173 12.284 2.142 1.00 86.81 95 GLU A N 1
ATOM 761 C CA . GLU A 1 95 ? -12.750 13.487 1.424 1.00 86.81 95 GLU A CA 1
ATOM 762 C C . GLU A 1 95 ? -12.537 14.652 2.395 1.00 86.81 95 GLU A C 1
ATOM 764 O O . GLU A 1 95 ? -11.522 15.351 2.320 1.00 86.81 95 GLU A O 1
ATOM 769 N N . ASP A 1 96 ? -13.446 14.819 3.349 1.00 84.12 96 ASP A N 1
ATOM 770 C CA . ASP A 1 96 ? -13.340 15.772 4.446 1.00 84.12 96 ASP A CA 1
ATOM 771 C C . ASP A 1 96 ? -12.112 15.476 5.309 1.00 84.12 96 ASP A C 1
ATOM 773 O O . ASP A 1 96 ? -11.330 16.379 5.627 1.00 84.12 96 ASP A O 1
ATOM 777 N N . LEU A 1 97 ? -11.865 14.198 5.613 1.00 82.44 97 LEU A N 1
ATOM 778 C CA . LEU A 1 97 ? -10.665 13.792 6.337 1.00 82.44 97 LEU A CA 1
ATOM 779 C C . LEU A 1 97 ? -9.389 14.089 5.529 1.00 82.44 97 LEU A C 1
ATOM 781 O O . LEU A 1 97 ? -8.405 14.580 6.088 1.00 82.44 97 LEU A O 1
ATOM 785 N N . ALA A 1 98 ? -9.402 13.853 4.212 1.00 84.50 98 ALA A N 1
ATOM 786 C CA . ALA A 1 98 ? -8.289 14.158 3.314 1.00 84.50 98 ALA A CA 1
ATOM 787 C C . ALA A 1 98 ? -8.000 15.663 3.242 1.00 84.50 98 ALA A C 1
ATOM 789 O O . ALA A 1 98 ? -6.835 16.059 3.342 1.00 84.50 98 ALA A O 1
ATOM 790 N N . LYS A 1 99 ? -9.030 16.514 3.161 1.00 81.75 99 LYS A N 1
ATOM 791 C CA . LYS A 1 99 ? -8.884 17.976 3.280 1.00 81.75 99 LYS A CA 1
ATOM 792 C C . LYS A 1 99 ? -8.244 18.338 4.619 1.00 81.75 99 LYS A C 1
ATOM 794 O O . LYS A 1 99 ? -7.228 19.037 4.639 1.00 81.75 99 LYS A O 1
ATOM 799 N N . GLY A 1 100 ? -8.726 17.740 5.709 1.00 75.31 100 GLY A N 1
ATOM 800 C CA . GLY A 1 100 ? -8.146 17.888 7.042 1.00 75.31 100 GLY A CA 1
ATOM 801 C C . GLY A 1 100 ? -6.661 17.512 7.111 1.00 75.31 100 GLY A C 1
ATOM 802 O O . GLY A 1 100 ? -5.897 18.186 7.799 1.00 75.31 100 GLY A O 1
ATOM 803 N N . THR A 1 101 ? -6.198 16.507 6.354 1.00 74.38 101 THR A N 1
ATOM 804 C CA . THR A 1 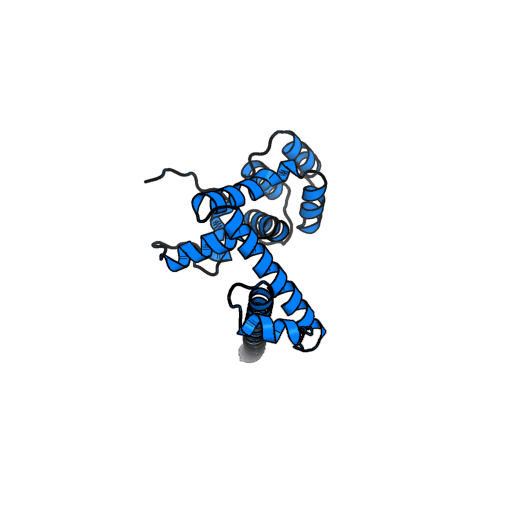101 ? -4.758 16.178 6.303 1.00 74.38 101 THR A CA 1
ATOM 805 C C . THR A 1 101 ? -3.904 17.290 5.709 1.00 74.38 101 THR A C 1
ATOM 807 O O . THR A 1 101 ? -2.753 17.449 6.113 1.00 74.38 101 THR A O 1
ATOM 810 N N . THR A 1 102 ? -4.441 18.069 4.768 1.00 76.44 102 THR A N 1
ATOM 811 C CA . THR A 1 102 ? -3.710 19.185 4.158 1.00 76.44 102 THR A CA 1
ATOM 812 C C . THR A 1 102 ? -3.632 20.387 5.093 1.00 76.44 102 THR A C 1
ATOM 814 O O . THR A 1 102 ? -2.573 21.012 5.186 1.00 76.44 102 THR A O 1
ATOM 817 N N . GLU A 1 103 ? -4.712 20.644 5.833 1.00 70.81 103 GLU A N 1
ATOM 818 C CA . GLU A 1 103 ? -4.833 21.736 6.801 1.00 70.81 103 GLU A CA 1
ATOM 819 C C . GLU A 1 103 ? -4.065 21.443 8.102 1.00 70.81 103 GLU A C 1
ATOM 821 O O . GLU A 1 103 ? -3.440 22.335 8.676 1.00 70.81 103 GLU A O 1
ATOM 826 N N . PHE A 1 104 ? -4.041 20.179 8.539 1.00 68.75 104 PHE A N 1
ATOM 827 C CA . PHE A 1 104 ? -3.480 19.741 9.821 1.00 68.75 104 PHE A CA 1
ATOM 828 C C . PHE A 1 104 ? -2.513 18.569 9.655 1.00 68.75 104 PHE A C 1
ATOM 830 O O . PHE A 1 104 ? -2.645 17.534 10.298 1.00 68.75 104 PHE A O 1
ATOM 837 N N . GLN A 1 105 ? -1.480 18.729 8.829 1.00 70.62 105 GLN A N 1
ATOM 838 C CA . GLN A 1 105 ? -0.514 17.657 8.529 1.00 70.62 105 GLN A CA 1
ATOM 839 C C . GLN A 1 105 ? 0.097 16.992 9.777 1.00 70.62 105 GLN A C 1
ATOM 841 O O . GLN A 1 105 ? 0.321 15.781 9.785 1.00 70.62 105 GLN A O 1
ATOM 846 N N . ILE A 1 106 ? 0.323 17.762 10.850 1.00 68.56 106 ILE A N 1
ATOM 847 C CA . ILE A 1 106 ? 0.873 17.262 12.123 1.00 68.56 106 ILE A CA 1
ATOM 848 C C . ILE A 1 106 ? -0.062 16.219 12.758 1.00 68.56 106 ILE A C 1
ATOM 850 O O . ILE A 1 106 ? 0.419 15.219 13.282 1.00 68.56 106 ILE A O 1
ATOM 854 N N . ALA A 1 107 ? -1.382 16.388 12.625 1.00 67.38 107 ALA A N 1
ATOM 855 C CA . ALA A 1 107 ? -2.391 15.452 13.119 1.00 67.38 107 ALA A CA 1
ATOM 856 C C . ALA A 1 107 ? -2.326 14.070 12.451 1.00 67.38 107 ALA A C 1
ATOM 858 O O . ALA A 1 107 ? -2.840 13.089 12.969 1.00 67.38 107 ALA A O 1
ATOM 859 N N . PHE A 1 108 ? -1.707 13.946 11.284 1.00 77.12 108 PHE A N 1
ATOM 860 C CA . PHE A 1 108 ? -1.638 12.667 10.574 1.00 77.12 108 PHE A CA 1
ATOM 861 C C . PHE A 1 108 ? -0.221 12.090 10.570 1.00 77.12 108 PHE A C 1
ATOM 863 O O . PHE A 1 108 ? 0.013 11.000 10.042 1.00 77.12 108 PHE A O 1
ATOM 870 N N . TYR A 1 109 ? 0.720 12.769 11.233 1.00 79.50 109 TYR A N 1
ATOM 871 C CA . TYR A 1 109 ? 2.090 12.302 11.404 1.00 79.50 109 TYR A CA 1
ATOM 872 C C . TYR A 1 109 ? 2.198 10.897 12.022 1.00 79.50 109 TYR A C 1
ATOM 874 O O . TYR A 1 109 ? 3.020 10.122 11.536 1.00 79.50 109 TYR A O 1
ATOM 882 N N . PRO A 1 110 ? 1.359 10.481 12.993 1.00 81.62 110 PRO A N 1
ATOM 883 C CA . PRO A 1 110 ? 1.428 9.129 13.554 1.00 81.62 110 PRO A CA 1
ATOM 884 C C . PRO A 1 110 ? 1.217 8.007 12.522 1.00 81.62 110 PRO A C 1
ATOM 886 O O . PRO A 1 110 ? 1.825 6.942 12.652 1.00 81.62 110 PRO A O 1
ATOM 889 N N . LEU A 1 111 ? 0.417 8.240 11.471 1.00 85.19 111 LEU A N 1
ATOM 890 C CA . LEU A 1 111 ? 0.250 7.286 10.363 1.00 85.19 111 LEU A CA 1
ATOM 891 C C . LEU A 1 111 ? 1.526 7.175 9.525 1.00 85.19 111 LEU A C 1
ATOM 893 O O . LEU A 1 111 ? 1.963 6.075 9.184 1.00 85.19 111 LEU A O 1
ATOM 897 N N . LEU A 1 112 ? 2.158 8.313 9.231 1.00 87.19 112 LEU A N 1
ATOM 898 C CA . LEU A 1 112 ? 3.435 8.345 8.518 1.00 87.19 112 LEU A CA 1
ATOM 899 C C . LEU A 1 112 ? 4.546 7.704 9.354 1.00 87.19 112 LEU A C 1
ATOM 901 O O . LEU A 1 112 ? 5.343 6.933 8.824 1.00 87.19 112 LEU A O 1
ATOM 905 N N . GLN A 1 113 ? 4.557 7.956 10.663 1.00 87.19 113 GLN A N 1
ATOM 906 C CA . GLN A 1 113 ? 5.505 7.366 11.599 1.00 87.19 113 GLN A CA 1
ATOM 907 C C . GLN A 1 113 ? 5.357 5.843 11.667 1.00 87.19 113 GLN A C 1
ATOM 909 O O . GLN A 1 113 ? 6.362 5.139 11.717 1.00 87.19 113 GLN A O 1
ATOM 914 N N . LEU A 1 114 ? 4.128 5.312 11.637 1.00 87.69 114 LEU A N 1
ATOM 915 C CA . LEU A 1 114 ? 3.893 3.867 11.572 1.00 87.69 114 LEU A CA 1
ATOM 916 C C . LEU A 1 114 ? 4.572 3.262 10.339 1.00 87.69 114 LEU A C 1
ATOM 918 O O . LEU A 1 114 ? 5.334 2.303 10.467 1.00 87.69 114 LEU A O 1
ATOM 922 N N . GLN A 1 115 ? 4.342 3.844 9.161 1.00 92.81 115 GLN A N 1
ATOM 923 C CA . GLN A 1 115 ? 4.987 3.384 7.936 1.00 92.81 115 GLN A CA 1
ATOM 924 C C . GLN A 1 115 ? 6.516 3.502 8.017 1.00 92.81 115 GLN A C 1
ATOM 926 O O . GLN A 1 115 ? 7.214 2.554 7.662 1.00 92.81 115 GLN A O 1
ATOM 931 N N . GLN A 1 116 ? 7.044 4.632 8.493 1.00 92.56 116 GLN A N 1
ATOM 932 C CA . GLN A 1 116 ? 8.487 4.850 8.647 1.00 92.56 116 GLN A CA 1
ATOM 933 C C . GLN A 1 116 ? 9.120 3.824 9.591 1.00 92.56 116 GLN A C 1
ATOM 935 O O . GLN A 1 116 ? 10.168 3.268 9.280 1.00 92.56 116 GLN A O 1
ATOM 940 N N . ASN A 1 117 ? 8.455 3.488 10.698 1.00 91.31 117 ASN A N 1
ATOM 941 C CA . ASN A 1 117 ? 8.926 2.453 11.617 1.00 91.31 117 ASN A CA 1
ATOM 942 C C . ASN A 1 117 ? 8.990 1.082 10.930 1.00 91.31 117 ASN A C 1
ATOM 944 O O . ASN A 1 117 ? 9.990 0.379 11.058 1.00 91.31 117 ASN A O 1
ATOM 948 N N . VAL A 1 118 ? 7.962 0.712 10.156 1.00 93.38 118 VAL A N 1
ATOM 949 C CA . VAL A 1 118 ? 7.967 -0.541 9.381 1.00 93.38 118 VAL A CA 1
ATOM 950 C C . VAL A 1 118 ? 9.109 -0.551 8.364 1.00 93.38 118 VAL A C 1
ATOM 952 O O . VAL A 1 118 ? 9.821 -1.548 8.244 1.00 93.38 118 VAL A O 1
ATOM 955 N N . ARG A 1 119 ? 9.330 0.564 7.659 1.00 95.81 119 ARG A N 1
ATOM 956 C CA . ARG A 1 119 ? 10.430 0.690 6.698 1.00 95.81 119 ARG A CA 1
ATOM 957 C C . ARG A 1 119 ? 11.791 0.548 7.372 1.00 95.81 119 ARG A C 1
ATOM 959 O O . ARG A 1 119 ? 12.610 -0.241 6.898 1.00 95.81 119 ARG A O 1
ATOM 966 N N . ALA A 1 120 ? 12.008 1.261 8.475 1.00 95.12 120 ALA A N 1
ATOM 967 C CA . ALA A 1 120 ? 13.252 1.260 9.237 1.00 95.12 120 ALA A CA 1
ATOM 968 C C . ALA A 1 120 ? 13.584 -0.118 9.828 1.00 95.12 120 ALA A C 1
ATOM 970 O O . ALA A 1 120 ? 14.741 -0.528 9.800 1.00 95.12 120 ALA A O 1
ATOM 971 N N . CYS A 1 121 ? 12.583 -0.858 10.315 1.00 93.00 121 CYS A N 1
ATOM 972 C CA . CYS A 1 121 ? 12.775 -2.188 10.899 1.00 93.00 121 CYS A CA 1
ATOM 973 C C . CYS A 1 121 ? 12.909 -3.326 9.870 1.00 93.00 121 CYS A C 1
ATOM 975 O O . CYS A 1 121 ? 13.222 -4.448 10.262 1.00 93.00 121 CYS A O 1
ATOM 977 N N . ALA A 1 122 ? 12.658 -3.066 8.584 1.00 93.62 122 ALA A N 1
ATOM 978 C CA . ALA A 1 122 ? 12.765 -4.057 7.517 1.00 93.62 122 ALA A CA 1
ATOM 979 C C . ALA A 1 122 ? 14.046 -3.861 6.682 1.00 93.62 122 ALA A C 1
ATOM 981 O O . ALA A 1 122 ? 15.121 -4.293 7.082 1.00 93.62 122 ALA A O 1
ATOM 982 N N . LEU A 1 123 ? 13.942 -3.221 5.514 1.00 94.75 123 LEU A N 1
ATOM 983 C CA . LEU A 1 123 ? 15.046 -3.031 4.557 1.00 94.75 123 LEU A CA 1
ATOM 984 C C . LEU A 1 123 ? 15.513 -1.566 4.458 1.00 94.75 123 LEU A C 1
ATOM 986 O O . LEU A 1 123 ? 16.361 -1.235 3.630 1.00 94.75 123 LEU A O 1
ATOM 990 N N . GLY A 1 124 ? 14.970 -0.690 5.306 1.00 95.94 124 GLY A N 1
ATOM 991 C CA . GLY A 1 124 ? 15.289 0.732 5.363 1.00 95.94 124 GLY A CA 1
ATOM 992 C C . GLY A 1 124 ? 14.448 1.600 4.424 1.00 95.94 124 GLY A C 1
ATOM 993 O O . GLY A 1 124 ? 13.900 1.143 3.417 1.00 95.94 124 GLY A O 1
ATOM 994 N N . ASP A 1 125 ? 14.368 2.891 4.749 1.00 94.00 125 ASP A N 1
ATOM 995 C CA . ASP A 1 125 ? 13.515 3.853 4.040 1.00 94.00 125 ASP A CA 1
ATOM 996 C C . ASP A 1 125 ? 13.844 3.982 2.557 1.00 94.00 125 ASP A C 1
ATOM 998 O O . ASP A 1 125 ? 12.934 4.014 1.732 1.00 94.00 125 ASP A O 1
ATOM 1002 N N . ARG A 1 126 ? 15.135 4.018 2.201 1.00 94.69 126 ARG A N 1
ATOM 1003 C CA . ARG A 1 126 ? 15.567 4.183 0.807 1.00 94.69 126 ARG A CA 1
ATOM 1004 C C . ARG A 1 126 ? 15.047 3.057 -0.082 1.00 94.69 126 ARG A C 1
ATOM 1006 O O . ARG A 1 126 ? 14.469 3.325 -1.130 1.00 94.69 126 ARG A O 1
ATOM 1013 N N . PHE A 1 127 ? 15.214 1.811 0.360 1.00 95.81 127 PHE A N 1
ATOM 1014 C CA . PHE A 1 127 ? 14.754 0.644 -0.386 1.00 95.81 127 PHE A CA 1
ATOM 1015 C C . PHE A 1 127 ? 13.240 0.703 -0.616 1.00 95.81 127 PHE A C 1
ATOM 1017 O O . PHE A 1 127 ? 12.767 0.569 -1.743 1.00 95.81 127 PHE A O 1
ATOM 1024 N N . TRP A 1 128 ? 12.468 0.952 0.443 1.00 96.62 128 TRP A N 1
ATOM 1025 C CA . TRP A 1 128 ? 11.011 0.979 0.343 1.00 96.62 128 TRP A CA 1
ATOM 1026 C C . TRP A 1 128 ? 10.476 2.190 -0.415 1.00 96.62 128 TRP A C 1
ATOM 1028 O O . TRP A 1 128 ? 9.465 2.060 -1.100 1.00 96.62 128 TRP A O 1
ATOM 1038 N N . ALA A 1 129 ? 11.159 3.335 -0.364 1.00 93.75 129 ALA A N 1
ATOM 1039 C CA . ALA A 1 129 ? 10.844 4.483 -1.206 1.00 93.75 129 ALA A CA 1
ATOM 1040 C C . ALA A 1 129 ? 11.023 4.145 -2.696 1.00 93.75 129 ALA A C 1
ATOM 1042 O O . ALA A 1 129 ? 10.139 4.436 -3.497 1.00 93.75 129 ALA A O 1
ATOM 1043 N N . GLU A 1 130 ? 12.106 3.454 -3.066 1.00 93.06 130 GLU A N 1
ATOM 1044 C CA . GLU A 1 130 ? 12.332 2.978 -4.439 1.00 93.06 130 GLU A CA 1
ATOM 1045 C C . GLU A 1 130 ? 11.290 1.925 -4.872 1.00 93.06 130 GLU A C 1
ATOM 1047 O O . GLU A 1 130 ? 10.888 1.879 -6.036 1.00 93.06 130 GLU A O 1
ATOM 1052 N N . VAL A 1 131 ? 10.826 1.058 -3.962 1.00 94.25 131 VAL A N 1
ATOM 1053 C CA . VAL A 1 131 ? 9.726 0.111 -4.240 1.00 94.25 131 VAL A CA 1
ATOM 1054 C C . VAL A 1 131 ? 8.398 0.850 -4.430 1.00 94.25 131 VAL A C 1
ATOM 1056 O O . VAL A 1 131 ? 7.693 0.582 -5.401 1.00 94.25 131 VAL A O 1
ATOM 1059 N N . ALA A 1 132 ? 8.059 1.785 -3.538 1.00 94.38 132 ALA A N 1
ATOM 1060 C CA . ALA A 1 132 ? 6.829 2.571 -3.612 1.00 94.38 132 ALA A CA 1
ATOM 1061 C C . ALA A 1 132 ? 6.778 3.421 -4.892 1.00 94.38 132 ALA A C 1
ATOM 1063 O O . ALA A 1 132 ? 5.744 3.477 -5.553 1.00 94.38 132 ALA A O 1
ATOM 1064 N N . GLN A 1 133 ? 7.913 4.003 -5.289 1.00 92.94 133 GLN A N 1
ATOM 1065 C CA . GLN A 1 133 ? 8.047 4.736 -6.545 1.00 92.94 133 GLN A CA 1
ATOM 1066 C C . GLN A 1 133 ? 7.782 3.833 -7.757 1.00 92.94 133 GLN A C 1
ATOM 1068 O O . GLN A 1 133 ? 6.958 4.169 -8.603 1.00 92.94 133 GLN A O 1
ATOM 1073 N N . ARG A 1 134 ? 8.403 2.647 -7.817 1.00 93.00 134 ARG A N 1
ATOM 1074 C CA . ARG A 1 134 ? 8.146 1.679 -8.899 1.00 93.00 134 ARG A CA 1
ATOM 1075 C C . ARG A 1 134 ? 6.687 1.234 -8.941 1.00 93.00 134 ARG A C 1
ATOM 1077 O O . ARG A 1 134 ? 6.123 1.109 -10.022 1.00 93.00 134 ARG A O 1
ATOM 1084 N N . ARG A 1 135 ? 6.067 1.008 -7.778 1.00 94.00 135 ARG A N 1
ATOM 1085 C CA . ARG A 1 135 ? 4.637 0.687 -7.676 1.00 94.00 135 ARG A CA 1
ATOM 1086 C C . ARG A 1 135 ? 3.787 1.810 -8.270 1.00 94.00 135 ARG A C 1
ATOM 1088 O O . ARG A 1 135 ? 2.913 1.531 -9.081 1.00 94.00 135 ARG A O 1
ATOM 1095 N N . HIS A 1 136 ? 4.081 3.063 -7.932 1.00 93.75 136 HIS A N 1
ATOM 1096 C CA . HIS A 1 136 ? 3.387 4.218 -8.497 1.00 93.75 136 HIS A CA 1
ATOM 1097 C C . HIS A 1 136 ? 3.551 4.315 -10.023 1.00 93.75 136 HIS A C 1
ATOM 1099 O O . HIS A 1 136 ? 2.567 4.503 -10.732 1.00 93.75 136 HIS A O 1
ATOM 1105 N N . GLU A 1 137 ? 4.761 4.118 -10.549 1.00 93.75 137 GLU A N 1
ATOM 1106 C CA . GLU A 1 137 ? 5.012 4.112 -11.998 1.00 93.75 137 GLU A CA 1
ATOM 1107 C C . GLU A 1 137 ? 4.219 3.011 -12.719 1.00 93.75 137 GLU A C 1
ATOM 1109 O O . GLU A 1 137 ? 3.660 3.250 -13.791 1.00 93.75 137 GLU A O 1
ATOM 1114 N N . VAL A 1 138 ? 4.109 1.823 -12.112 1.00 95.31 138 VAL A N 1
ATOM 1115 C CA . VAL A 1 138 ? 3.250 0.744 -12.616 1.00 95.31 138 VAL A CA 1
ATOM 1116 C C . VAL A 1 138 ? 1.788 1.200 -12.674 1.00 95.31 138 VAL A C 1
ATOM 1118 O O . VAL A 1 138 ? 1.161 1.039 -13.720 1.00 95.31 138 VAL A O 1
ATOM 1121 N N . GLU A 1 139 ? 1.247 1.799 -11.606 1.00 94.62 139 GLU A N 1
ATOM 1122 C CA . GLU A 1 139 ? -0.141 2.298 -11.586 1.00 94.62 139 GLU A CA 1
ATOM 1123 C C . GLU A 1 139 ? -0.410 3.332 -12.680 1.00 94.62 139 GLU A C 1
ATOM 1125 O O . GLU A 1 139 ? -1.450 3.283 -13.334 1.00 94.62 139 GLU A O 1
ATOM 1130 N N . VAL A 1 140 ? 0.530 4.252 -12.916 1.00 94.75 140 VAL A N 1
ATOM 1131 C CA . VAL A 1 140 ? 0.406 5.269 -13.970 1.00 94.75 140 VAL A CA 1
ATOM 1132 C C . VAL A 1 140 ? 0.280 4.612 -15.346 1.00 94.75 140 VAL A C 1
ATOM 1134 O O . VAL A 1 140 ? -0.585 4.993 -16.137 1.00 94.75 140 VAL A O 1
ATOM 1137 N N . ILE A 1 141 ? 1.094 3.591 -15.632 1.00 95.88 141 ILE A N 1
ATOM 1138 C CA . ILE A 1 141 ? 1.012 2.856 -16.901 1.00 95.88 141 ILE A CA 1
ATOM 1139 C C . ILE A 1 141 ? -0.293 2.064 -16.993 1.00 95.88 141 ILE A C 1
ATOM 1141 O O . ILE A 1 141 ? -0.940 2.086 -18.038 1.00 95.88 141 ILE A O 1
ATOM 1145 N N . VAL A 1 142 ? -0.712 1.393 -15.919 1.00 95.88 142 VAL A N 1
ATOM 1146 C CA . VAL A 1 142 ? -1.989 0.666 -15.893 1.00 95.88 142 VAL A CA 1
ATOM 1147 C C . VAL A 1 142 ? -3.154 1.624 -16.142 1.00 95.88 142 VAL A C 1
ATOM 1149 O O . VAL A 1 142 ? -4.026 1.329 -16.957 1.00 95.88 142 VAL A O 1
ATOM 1152 N N . HIS A 1 143 ? -3.155 2.802 -15.518 1.00 95.31 143 HIS A N 1
ATOM 1153 C CA . HIS A 1 143 ? -4.163 3.831 -15.759 1.00 95.31 143 HIS A CA 1
ATOM 1154 C C . HIS A 1 143 ? -4.171 4.293 -17.224 1.00 95.31 143 HIS A C 1
ATOM 1156 O O . HIS A 1 143 ? -5.233 4.355 -17.846 1.00 95.31 143 HIS A O 1
ATOM 1162 N N . TYR A 1 144 ? -2.996 4.528 -17.814 1.00 95.56 144 TYR A N 1
ATOM 1163 C CA . TYR A 1 144 ? -2.878 4.818 -19.243 1.00 95.56 144 TYR A CA 1
ATOM 1164 C C . TYR A 1 144 ? -3.487 3.702 -20.106 1.00 95.56 144 TYR A C 1
ATOM 1166 O O . TYR A 1 144 ? -4.268 3.990 -21.015 1.00 95.56 144 TYR A O 1
ATOM 1174 N N . MET A 1 145 ? -3.181 2.435 -19.803 1.00 95.50 145 MET A N 1
ATOM 1175 C CA . MET A 1 145 ? -3.718 1.272 -20.518 1.00 95.50 145 MET A CA 1
ATOM 1176 C C . MET A 1 145 ? -5.243 1.198 -20.416 1.00 95.50 145 MET A C 1
ATOM 1178 O O . MET A 1 145 ? -5.897 0.923 -21.421 1.00 95.50 145 MET A O 1
ATOM 1182 N N . ARG A 1 146 ? -5.828 1.493 -19.246 1.00 93.69 146 ARG A N 1
ATOM 1183 C CA . ARG A 1 146 ? -7.291 1.561 -19.068 1.00 93.69 146 ARG A CA 1
ATOM 1184 C C . ARG A 1 146 ? -7.919 2.581 -20.024 1.00 93.69 146 ARG A C 1
ATOM 1186 O O . ARG A 1 146 ? -8.900 2.259 -20.685 1.00 93.69 146 ARG A O 1
ATOM 1193 N N . LEU A 1 147 ? -7.317 3.765 -20.165 1.00 95.56 147 LEU A N 1
ATOM 1194 C CA . LEU A 1 147 ? -7.802 4.816 -21.071 1.00 95.56 147 LEU A CA 1
ATOM 1195 C C . LEU A 1 147 ? -7.575 4.500 -22.559 1.00 95.56 147 LEU A C 1
ATOM 1197 O O . LEU A 1 147 ? -8.328 4.964 -23.410 1.00 95.56 147 LEU A O 1
ATOM 1201 N N . HIS A 1 148 ? -6.559 3.698 -22.887 1.00 95.06 148 HIS A N 1
ATOM 1202 C CA . HIS A 1 148 ? -6.144 3.420 -24.267 1.00 95.06 148 HIS A CA 1
ATOM 1203 C C . HIS A 1 148 ? -6.425 1.978 -24.710 1.00 95.06 148 HIS A C 1
ATOM 1205 O O . HIS A 1 148 ? -5.724 1.449 -25.577 1.00 95.06 148 HIS A O 1
ATOM 1211 N N . SER A 1 149 ? -7.455 1.336 -24.145 1.00 91.81 149 SER A N 1
ATOM 1212 C CA . SER A 1 149 ? -7.893 -0.019 -24.533 1.00 91.81 149 SER A CA 1
ATOM 1213 C C . SER A 1 149 ? -6.765 -1.063 -24.474 1.00 91.81 149 SER A C 1
ATOM 1215 O O . SER A 1 149 ? -6.560 -1.839 -25.405 1.00 91.81 149 SER A O 1
ATOM 1217 N N . GLY A 1 150 ? -5.974 -1.035 -23.402 1.00 91.50 150 GLY A N 1
ATOM 1218 C CA . GLY A 1 150 ? -4.874 -1.971 -23.158 1.00 91.50 150 GLY A CA 1
ATOM 1219 C C . GLY A 1 150 ? -3.562 -1.637 -23.876 1.00 91.50 150 GLY A C 1
ATOM 1220 O O . GLY A 1 150 ? -2.592 -2.381 -23.738 1.00 91.50 150 GLY A O 1
ATOM 1221 N N . LYS A 1 151 ? -3.481 -0.535 -24.635 1.00 92.94 151 LYS A N 1
ATOM 1222 C CA . LYS A 1 151 ? -2.231 -0.128 -25.297 1.00 92.94 151 LYS A CA 1
ATOM 1223 C C . LYS A 1 151 ? -1.221 0.415 -24.287 1.00 92.94 151 LYS A C 1
ATOM 1225 O O . LYS A 1 151 ? -1.563 1.206 -23.413 1.00 92.94 151 LYS A O 1
ATOM 1230 N N . LEU A 1 152 ? 0.041 0.019 -24.447 1.00 92.62 152 LEU A N 1
ATOM 1231 C CA . LEU A 1 152 ? 1.155 0.530 -23.648 1.00 92.62 152 LEU A CA 1
ATOM 1232 C C . LEU A 1 152 ? 1.629 1.900 -24.152 1.00 92.62 152 LEU A C 1
ATOM 1234 O O . LEU A 1 152 ? 1.605 2.137 -25.364 1.00 92.62 152 LEU A O 1
ATOM 1238 N N . PRO A 1 153 ? 2.148 2.765 -23.261 1.00 91.81 153 PRO A N 1
ATOM 1239 C CA . PRO A 1 153 ? 2.819 3.981 -23.688 1.00 91.81 153 PRO A CA 1
ATOM 1240 C C . PRO A 1 153 ? 4.086 3.637 -24.488 1.00 91.81 153 PRO A C 1
ATOM 1242 O O . PRO A 1 153 ? 4.736 2.608 -24.270 1.00 91.81 153 PRO A O 1
ATOM 1245 N N . SER A 1 154 ? 4.434 4.481 -25.458 1.00 87.75 154 SER A N 1
ATOM 1246 C CA . SER A 1 154 ? 5.579 4.237 -26.335 1.00 87.75 154 SER A CA 1
ATOM 1247 C C . SER A 1 154 ? 6.900 4.367 -25.578 1.00 87.75 154 SER A C 1
ATOM 1249 O O . SER A 1 154 ? 7.152 5.385 -24.939 1.00 87.75 154 SER A O 1
ATOM 1251 N N . VAL A 1 155 ? 7.782 3.379 -25.728 1.00 86.44 155 VAL A N 1
ATOM 1252 C CA . VAL A 1 155 ? 9.173 3.445 -25.253 1.00 86.44 155 VAL A CA 1
ATOM 1253 C C . VAL A 1 155 ? 10.122 3.673 -26.424 1.00 86.44 155 VAL A C 1
ATOM 1255 O O . VAL A 1 155 ? 9.930 3.109 -27.504 1.00 86.44 155 VAL A O 1
ATOM 1258 N N . SER A 1 156 ? 11.170 4.467 -26.203 1.00 87.56 156 SER A N 1
ATOM 1259 C CA . SER A 1 156 ? 12.210 4.696 -27.210 1.00 87.56 156 SER A CA 1
ATOM 1260 C C . SER A 1 156 ? 12.914 3.388 -27.592 1.00 87.56 156 SER A C 1
ATOM 1262 O O . SER A 1 156 ? 13.265 2.579 -26.731 1.00 87.56 156 SER A O 1
ATOM 1264 N N . ILE A 1 157 ? 13.165 3.193 -28.890 1.00 87.00 157 ILE A N 1
ATOM 1265 C CA . ILE A 1 157 ? 13.907 2.035 -29.416 1.00 87.00 157 ILE A CA 1
ATOM 1266 C C . ILE A 1 157 ? 15.324 1.996 -28.829 1.00 87.00 157 ILE A C 1
ATOM 1268 O O . ILE A 1 157 ? 15.810 0.928 -28.466 1.00 87.00 157 ILE A O 1
ATOM 1272 N N . VAL A 1 158 ? 15.953 3.162 -28.650 1.00 87.19 158 VAL A N 1
ATOM 1273 C CA . VAL A 1 158 ? 17.279 3.277 -28.026 1.00 87.19 158 VAL A CA 1
ATOM 1274 C C . VAL A 1 158 ? 17.252 2.728 -26.598 1.00 87.19 158 VAL A C 1
ATOM 1276 O O . VAL A 1 158 ? 18.125 1.945 -26.231 1.00 87.19 158 VAL A O 1
ATOM 1279 N N . ASN A 1 159 ? 16.206 3.033 -25.822 1.00 86.06 159 ASN A N 1
ATOM 1280 C CA . ASN A 1 159 ? 16.058 2.508 -24.461 1.00 86.06 159 ASN A CA 1
ATOM 1281 C C . ASN A 1 159 ? 15.906 0.983 -24.455 1.00 86.06 159 ASN A C 1
ATOM 1283 O O . ASN A 1 159 ? 16.442 0.325 -23.569 1.00 86.06 159 ASN A O 1
ATOM 1287 N N . ARG A 1 160 ? 15.239 0.395 -25.457 1.00 84.94 160 ARG A N 1
ATOM 1288 C CA . ARG A 1 160 ? 15.152 -1.071 -25.582 1.00 84.94 160 ARG A CA 1
ATOM 1289 C C . ARG A 1 160 ? 16.518 -1.709 -25.815 1.00 84.94 160 ARG A C 1
ATOM 1291 O O . ARG A 1 160 ? 16.824 -2.722 -25.196 1.00 84.94 160 ARG A O 1
ATOM 1298 N N . ILE A 1 161 ? 17.333 -1.100 -26.674 1.00 87.50 161 ILE A N 1
ATOM 1299 C CA . ILE A 1 161 ? 18.692 -1.573 -26.961 1.00 87.50 161 ILE A CA 1
ATOM 1300 C C . ILE A 1 161 ? 19.563 -1.451 -25.704 1.00 87.50 161 ILE A C 1
ATOM 1302 O O . ILE A 1 161 ? 20.187 -2.426 -25.295 1.00 87.50 161 ILE A O 1
ATOM 1306 N N . ILE A 1 162 ? 19.551 -0.290 -25.042 1.00 87.88 162 ILE A N 1
ATOM 1307 C CA . ILE A 1 162 ? 20.297 -0.053 -23.795 1.00 87.88 162 ILE A CA 1
ATOM 1308 C C . ILE A 1 162 ? 19.902 -1.071 -22.722 1.00 87.88 162 ILE A C 1
ATOM 1310 O O . ILE A 1 162 ? 20.776 -1.666 -22.101 1.00 87.88 162 ILE A O 1
ATOM 1314 N N . ALA A 1 163 ? 18.603 -1.305 -22.524 1.00 87.38 163 ALA A N 1
ATOM 1315 C CA . ALA A 1 163 ? 18.108 -2.243 -21.523 1.00 87.38 163 ALA A CA 1
ATOM 1316 C C . ALA A 1 163 ? 18.596 -3.680 -21.755 1.00 87.38 163 ALA A C 1
ATOM 1318 O O . ALA A 1 163 ? 18.896 -4.383 -20.794 1.00 87.38 163 ALA A O 1
ATOM 1319 N N . TYR A 1 164 ? 18.695 -4.102 -23.020 1.00 87.12 164 TYR A N 1
ATOM 1320 C CA . TYR A 1 164 ? 19.182 -5.432 -23.380 1.00 87.12 164 TYR A CA 1
ATOM 1321 C C . TYR A 1 164 ? 20.658 -5.630 -23.009 1.00 87.12 164 TYR A C 1
ATOM 1323 O O . TYR A 1 164 ? 21.019 -6.664 -22.454 1.00 87.12 164 TYR A O 1
ATOM 1331 N N . PHE A 1 165 ? 21.507 -4.635 -23.278 1.00 91.31 165 PHE A N 1
ATOM 1332 C CA . PHE A 1 165 ? 22.946 -4.731 -23.011 1.00 91.31 165 PHE A CA 1
ATOM 1333 C C . PHE A 1 165 ? 23.339 -4.350 -21.578 1.00 91.31 165 PHE A C 1
ATOM 1335 O O . PHE A 1 165 ? 24.381 -4.782 -21.094 1.00 91.31 165 PHE A O 1
ATOM 1342 N N . MET A 1 166 ? 22.526 -3.546 -20.890 1.00 88.56 166 MET A N 1
ATOM 1343 C CA . MET A 1 166 ? 22.805 -3.052 -19.542 1.00 88.56 166 MET A CA 1
ATOM 1344 C C . MET A 1 166 ? 21.637 -3.363 -18.594 1.00 88.56 166 MET A C 1
ATOM 1346 O O . MET A 1 166 ? 20.753 -2.518 -18.402 1.00 88.56 166 MET A O 1
ATOM 1350 N N . PRO A 1 167 ? 21.636 -4.539 -17.935 1.00 82.12 167 PRO A N 1
ATOM 1351 C CA . PRO A 1 167 ? 20.536 -4.967 -17.066 1.00 82.12 167 PRO A CA 1
ATOM 1352 C C . PRO A 1 167 ? 20.364 -4.093 -15.813 1.00 82.12 167 PRO A C 1
ATOM 1354 O O . PRO A 1 167 ? 19.276 -4.035 -15.248 1.00 82.12 167 PRO A O 1
ATOM 1357 N N . PHE A 1 168 ? 21.399 -3.360 -15.399 1.00 85.12 168 PHE A N 1
ATOM 1358 C CA . PHE A 1 168 ? 21.336 -2.426 -14.267 1.00 85.12 168 PHE A CA 1
ATOM 1359 C C . PHE A 1 168 ? 21.051 -0.973 -14.686 1.00 85.12 168 PHE A C 1
ATOM 1361 O O . PHE A 1 168 ? 21.149 -0.061 -13.869 1.00 85.12 168 PHE A O 1
ATOM 1368 N N . SER A 1 169 ? 20.720 -0.728 -15.958 1.00 87.38 169 SER A N 1
ATOM 1369 C CA . SER A 1 169 ? 20.413 0.617 -16.452 1.00 87.38 169 SER A CA 1
ATOM 1370 C C . SER A 1 169 ? 19.004 1.077 -16.071 1.00 87.38 169 SER A C 1
ATOM 1372 O O . SER A 1 169 ? 18.077 0.278 -15.920 1.00 87.38 169 SER A O 1
ATOM 1374 N N . HIS A 1 170 ? 18.813 2.398 -16.028 1.00 84.94 170 HIS A N 1
ATOM 1375 C CA . HIS A 1 170 ? 17.487 3.001 -15.878 1.00 84.94 170 HIS A CA 1
ATOM 1376 C C . HIS A 1 170 ? 16.521 2.568 -16.999 1.00 84.94 170 HIS A C 1
ATOM 1378 O O . HIS A 1 170 ? 15.333 2.373 -16.758 1.00 84.94 170 HIS A O 1
ATOM 1384 N N . ALA A 1 171 ? 17.033 2.327 -18.211 1.00 86.06 171 ALA A N 1
ATOM 1385 C CA . ALA A 1 171 ? 16.230 1.834 -19.326 1.00 86.06 171 ALA A CA 1
ATOM 1386 C C . ALA A 1 171 ? 15.670 0.423 -19.070 1.00 86.06 171 ALA A C 1
ATOM 1388 O O . ALA A 1 171 ? 14.516 0.149 -19.404 1.00 86.06 171 ALA A O 1
ATOM 1389 N N . ASN A 1 172 ? 16.447 -0.467 -18.440 1.00 87.50 172 ASN A N 1
ATOM 1390 C CA . ASN A 1 172 ? 15.937 -1.779 -18.049 1.00 87.50 172 ASN A CA 1
ATOM 1391 C C . ASN A 1 172 ? 14.882 -1.668 -16.940 1.00 87.50 172 ASN A C 1
ATOM 1393 O O . ASN A 1 172 ? 13.847 -2.326 -17.023 1.00 87.50 172 ASN A O 1
ATOM 1397 N N . ALA A 1 173 ? 15.091 -0.789 -15.954 1.00 87.06 173 ALA A N 1
ATOM 1398 C CA . ALA A 1 173 ? 14.093 -0.526 -14.917 1.00 87.06 173 ALA A CA 1
ATOM 1399 C C . ALA A 1 173 ? 12.749 -0.073 -15.519 1.00 87.06 173 ALA A C 1
ATOM 1401 O O . ALA A 1 173 ? 11.711 -0.634 -15.170 1.00 87.06 173 ALA A O 1
ATOM 1402 N N . GLN A 1 174 ? 12.770 0.837 -16.502 1.00 88.25 174 GLN A N 1
ATOM 1403 C CA . GLN A 1 174 ? 11.569 1.248 -17.241 1.00 88.25 174 GLN A CA 1
ATOM 1404 C C . GLN A 1 174 ? 10.872 0.058 -17.922 1.00 88.25 174 GLN A C 1
ATOM 1406 O O . GLN A 1 174 ? 9.661 -0.109 -17.794 1.00 88.25 174 GLN A O 1
ATOM 1411 N N . LEU A 1 175 ? 11.613 -0.822 -18.607 1.00 89.75 175 LEU A N 1
ATOM 1412 C CA . LEU A 1 175 ? 11.010 -2.001 -19.244 1.00 89.75 175 LEU A CA 1
ATOM 1413 C C . LEU A 1 175 ? 10.408 -2.989 -18.238 1.00 89.75 175 LEU A C 1
ATOM 1415 O O . LEU A 1 175 ? 9.384 -3.607 -18.532 1.00 89.75 175 LEU A O 1
ATOM 1419 N N . VAL A 1 176 ? 11.022 -3.152 -17.066 1.00 90.94 176 VAL A N 1
ATOM 1420 C CA . VAL A 1 176 ? 10.478 -3.995 -15.994 1.00 90.94 176 VAL A CA 1
ATOM 1421 C C . VAL A 1 176 ? 9.148 -3.431 -15.495 1.00 90.94 176 VAL A C 1
ATOM 1423 O O . VAL A 1 176 ? 8.184 -4.186 -15.395 1.00 90.94 176 VAL A O 1
ATOM 1426 N N . VAL A 1 177 ? 9.057 -2.118 -15.267 1.00 93.00 177 VAL A N 1
ATOM 1427 C CA . VAL A 1 177 ? 7.804 -1.444 -14.880 1.00 93.00 177 VAL A CA 1
ATOM 1428 C C . VAL A 1 177 ? 6.716 -1.662 -15.938 1.00 93.00 177 VAL A C 1
ATOM 1430 O O . VAL A 1 177 ? 5.601 -2.042 -15.591 1.00 93.00 177 VAL A O 1
ATOM 1433 N N . HIS A 1 178 ? 7.038 -1.538 -17.230 1.00 92.94 178 HIS A N 1
ATOM 1434 C CA . HIS A 1 178 ? 6.089 -1.844 -18.310 1.00 92.94 178 HIS A CA 1
ATOM 1435 C C . HIS A 1 178 ? 5.578 -3.289 -18.259 1.00 92.94 178 HIS A C 1
ATOM 1437 O O . HIS A 1 178 ? 4.379 -3.522 -18.391 1.00 92.94 178 HIS A O 1
ATOM 1443 N N . LYS A 1 179 ? 6.469 -4.270 -18.062 1.00 93.62 179 LYS A N 1
ATOM 1444 C CA . LYS A 1 179 ? 6.074 -5.684 -17.950 1.00 93.62 179 LYS A CA 1
ATOM 1445 C C . LYS A 1 179 ? 5.161 -5.916 -16.746 1.00 93.62 179 LYS A C 1
ATOM 1447 O O . LYS A 1 179 ? 4.149 -6.596 -16.880 1.00 93.62 179 LYS A O 1
ATOM 1452 N N . LEU A 1 180 ? 5.498 -5.330 -15.598 1.00 95.00 180 LEU A N 1
ATOM 1453 C CA . LEU A 1 180 ? 4.679 -5.412 -14.388 1.00 95.00 180 LEU A CA 1
ATOM 1454 C C . LEU A 1 180 ? 3.300 -4.777 -14.592 1.00 95.00 180 LEU A C 1
ATOM 1456 O O . LEU A 1 180 ? 2.306 -5.352 -14.160 1.00 95.00 180 LEU A O 1
ATOM 1460 N N . 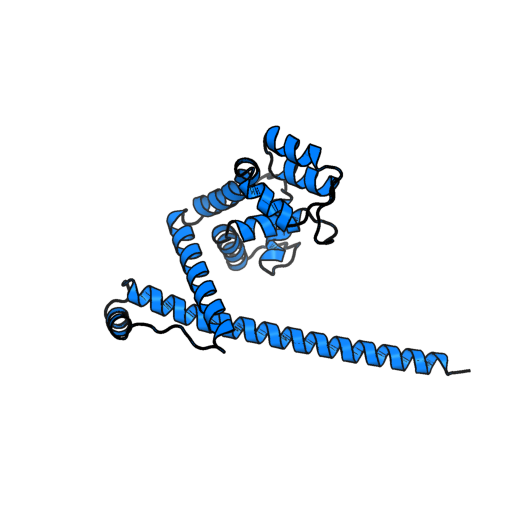ALA A 1 181 ? 3.219 -3.651 -15.304 1.00 95.69 181 ALA A N 1
ATOM 1461 C CA . ALA A 1 181 ? 1.949 -3.013 -15.637 1.00 95.69 181 ALA A CA 1
ATOM 1462 C C . ALA A 1 181 ? 1.060 -3.893 -16.521 1.00 95.69 181 ALA A C 1
ATOM 1464 O O . ALA A 1 181 ? -0.132 -4.005 -16.253 1.00 95.69 181 ALA A O 1
ATOM 1465 N N . VAL A 1 182 ? 1.627 -4.584 -17.517 1.00 95.62 182 VAL A N 1
ATOM 1466 C CA . VAL A 1 182 ? 0.866 -5.550 -18.331 1.00 95.62 182 VAL A CA 1
ATOM 1467 C C . VAL A 1 182 ? 0.296 -6.672 -17.469 1.00 95.62 182 VAL A C 1
ATOM 1469 O O . VAL A 1 182 ? -0.885 -6.987 -17.587 1.00 95.62 182 VAL A O 1
ATOM 1472 N N . LEU A 1 183 ? 1.123 -7.262 -16.599 1.00 95.75 183 LEU A N 1
ATOM 1473 C CA . LEU A 1 183 ? 0.690 -8.346 -15.715 1.00 95.75 183 LEU A CA 1
ATOM 1474 C C . LEU A 1 183 ? -0.418 -7.883 -14.770 1.00 95.75 183 LEU A C 1
ATOM 1476 O O . LEU A 1 183 ? -1.448 -8.541 -14.666 1.00 95.75 183 LEU A O 1
ATOM 1480 N N . LYS A 1 184 ? -0.238 -6.722 -14.137 1.00 94.88 184 LYS A N 1
ATOM 1481 C CA . LYS A 1 184 ? -1.235 -6.143 -13.240 1.00 94.88 184 LYS A CA 1
ATOM 1482 C C . LYS A 1 184 ? -2.545 -5.828 -13.968 1.00 94.88 184 LYS A C 1
ATOM 1484 O O . LYS A 1 184 ? -3.604 -6.171 -13.462 1.00 94.88 184 LYS A O 1
ATOM 1489 N N . TYR A 1 185 ? -2.489 -5.221 -15.155 1.00 94.31 185 TYR A N 1
ATOM 1490 C CA . TYR A 1 185 ? -3.682 -4.928 -15.956 1.00 94.31 185 TYR A CA 1
ATOM 1491 C C . TYR A 1 185 ? -4.451 -6.205 -16.332 1.00 94.31 185 TYR A C 1
ATOM 1493 O O . TYR A 1 185 ? -5.679 -6.233 -16.264 1.00 94.31 185 TYR A O 1
ATOM 1501 N N . ALA A 1 186 ? -3.739 -7.275 -16.699 1.00 94.56 186 ALA A N 1
ATOM 1502 C CA . ALA A 1 186 ? -4.352 -8.566 -17.002 1.00 94.56 186 ALA A CA 1
ATOM 1503 C C . ALA A 1 186 ? -5.012 -9.201 -15.766 1.00 94.56 186 ALA A C 1
ATOM 1505 O O . ALA A 1 186 ? -6.127 -9.714 -15.866 1.00 94.56 186 ALA A O 1
ATOM 1506 N N . GLU A 1 187 ? -4.350 -9.131 -14.609 1.00 93.25 187 GLU A N 1
ATOM 1507 C CA . GLU A 1 187 ? -4.871 -9.652 -13.342 1.00 93.25 187 GLU A CA 1
ATOM 1508 C C . GLU A 1 187 ? -6.133 -8.904 -12.893 1.00 93.25 187 GLU A C 1
ATOM 1510 O O . GLU A 1 187 ? -7.152 -9.520 -12.596 1.00 93.25 187 GLU A O 1
ATOM 1515 N N . GLU A 1 188 ? -6.121 -7.570 -12.933 1.00 91.69 188 GLU A N 1
ATOM 1516 C CA . GLU A 1 188 ? -7.306 -6.757 -12.631 1.00 91.69 188 GLU A CA 1
ATOM 1517 C C . GLU A 1 188 ? -8.471 -7.067 -13.581 1.00 91.69 188 GLU A C 1
ATOM 1519 O O . GLU A 1 188 ? -9.627 -7.120 -13.156 1.00 91.69 188 GLU A O 1
ATOM 1524 N N . GLY A 1 189 ? -8.171 -7.326 -14.858 1.00 89.88 189 GLY A N 1
ATOM 1525 C CA . GLY A 1 189 ? -9.157 -7.776 -15.836 1.00 89.88 189 GLY A CA 1
ATOM 1526 C C . GLY A 1 189 ? -9.799 -9.113 -15.457 1.00 89.88 189 GLY A C 1
ATOM 1527 O O . GLY A 1 189 ? -11.021 -9.244 -15.545 1.00 89.88 189 GLY A O 1
ATOM 1528 N N . ARG A 1 190 ? -9.007 -10.085 -14.985 1.00 91.94 190 ARG A N 1
ATOM 1529 C CA . ARG A 1 190 ? -9.526 -11.365 -14.474 1.00 91.94 190 ARG A CA 1
ATOM 1530 C C . ARG A 1 190 ? -10.420 -11.170 -13.256 1.00 91.94 190 ARG A C 1
ATOM 1532 O O . ARG A 1 190 ? -11.531 -11.691 -13.242 1.00 91.94 190 ARG A O 1
ATOM 1539 N N . ILE A 1 191 ? -9.968 -10.393 -12.273 1.00 91.00 191 ILE A N 1
ATOM 1540 C CA . ILE A 1 191 ? -10.735 -10.117 -11.050 1.00 91.00 191 ILE A CA 1
ATOM 1541 C C . ILE A 1 191 ? -12.092 -9.501 -11.407 1.00 91.00 191 ILE A C 1
ATOM 1543 O O . ILE A 1 191 ? -13.126 -9.913 -10.884 1.00 91.00 191 ILE A O 1
ATOM 1547 N N . TRP A 1 192 ? -12.116 -8.546 -12.339 1.00 87.19 192 TRP A N 1
ATOM 1548 C CA . TRP A 1 192 ? -13.360 -7.915 -12.773 1.00 87.19 192 TRP A CA 1
ATOM 1549 C C . TRP A 1 192 ? -14.323 -8.900 -13.454 1.00 87.19 192 TRP A C 1
ATOM 1551 O O . TRP A 1 192 ? -15.529 -8.846 -13.207 1.00 87.19 192 TRP A O 1
ATOM 1561 N N . GLN A 1 193 ? -13.801 -9.825 -14.265 1.00 90.44 193 GLN A N 1
ATOM 1562 C CA . GLN A 1 193 ? -14.589 -10.894 -14.890 1.00 90.44 193 GLN A CA 1
ATOM 1563 C C . GLN A 1 193 ? -15.150 -11.888 -13.866 1.00 90.44 193 GLN A C 1
ATOM 1565 O O . GLN A 1 193 ? -16.303 -12.302 -13.966 1.00 90.44 193 GLN A O 1
ATOM 1570 N N . GLU A 1 194 ? -14.358 -12.268 -12.867 1.00 92.44 194 GLU A N 1
ATOM 1571 C CA . GLU A 1 194 ? -14.805 -13.163 -11.796 1.00 92.44 194 GLU A CA 1
ATOM 1572 C C . GLU A 1 194 ? -15.913 -12.505 -10.964 1.00 92.44 194 GLU A C 1
ATOM 1574 O O . GLU A 1 194 ? -16.949 -13.119 -10.709 1.00 92.44 194 GLU A O 1
ATOM 1579 N N . GLN A 1 195 ? -15.763 -11.220 -10.629 1.00 89.38 195 GLN A N 1
ATOM 1580 C CA . GLN A 1 195 ? -16.792 -10.471 -9.909 1.00 89.38 195 GLN A CA 1
ATOM 1581 C C . GLN A 1 195 ? -18.067 -10.244 -10.731 1.00 89.38 195 GLN A C 1
ATOM 1583 O O . GLN A 1 195 ? -19.161 -10.244 -10.169 1.00 89.38 195 GLN A O 1
ATOM 1588 N N . SER A 1 196 ? -17.968 -9.997 -12.042 1.00 87.81 196 SER A N 1
ATOM 1589 C CA . SER A 1 196 ? -19.157 -9.836 -12.891 1.00 87.81 196 SER A CA 1
ATOM 1590 C C . SER A 1 196 ? -19.930 -11.145 -13.025 1.00 87.81 196 SER A C 1
ATOM 1592 O O . SER A 1 196 ? -21.155 -11.139 -12.926 1.00 87.81 196 SER A O 1
ATOM 1594 N N . LYS A 1 197 ? -19.220 -12.272 -13.138 1.00 91.69 197 LYS A N 1
ATOM 1595 C CA . LYS A 1 197 ? -19.824 -13.604 -13.127 1.00 91.69 197 LYS A CA 1
ATOM 1596 C C . LYS A 1 197 ? -20.519 -13.906 -11.797 1.00 91.69 197 LYS A C 1
ATOM 1598 O O . LYS A 1 197 ? -21.674 -14.312 -11.812 1.00 91.69 197 LYS A O 1
ATOM 1603 N N . ALA A 1 198 ? -19.859 -13.645 -10.668 1.00 89.94 198 ALA A N 1
ATOM 1604 C CA . ALA A 1 198 ? -20.450 -13.847 -9.345 1.00 89.94 198 ALA A CA 1
ATOM 1605 C C . ALA A 1 198 ? -21.719 -12.998 -9.142 1.00 89.94 198 ALA A C 1
ATOM 1607 O O . ALA A 1 198 ? -22.720 -13.497 -8.638 1.00 89.94 198 ALA A O 1
ATOM 1608 N N . ARG A 1 199 ? -21.713 -11.734 -9.592 1.00 89.12 199 ARG A N 1
ATOM 1609 C CA . ARG A 1 199 ? -22.904 -10.866 -9.557 1.00 89.12 199 ARG A CA 1
ATOM 1610 C C . ARG A 1 199 ? -24.063 -11.433 -10.380 1.00 89.12 199 ARG A C 1
ATOM 1612 O O . ARG A 1 199 ? -25.182 -11.465 -9.882 1.00 89.12 199 ARG A O 1
ATOM 1619 N N . ALA A 1 200 ? -23.790 -11.922 -11.589 1.00 90.38 200 ALA A N 1
ATOM 1620 C CA . ALA A 1 200 ? -24.810 -12.544 -12.432 1.00 90.38 200 ALA A CA 1
ATOM 1621 C C . ALA A 1 200 ? -25.371 -13.840 -11.816 1.00 90.38 200 ALA A C 1
ATOM 1623 O O . ALA A 1 200 ? -26.569 -14.090 -11.892 1.00 90.38 200 ALA A O 1
ATOM 1624 N N . GLU A 1 201 ? -24.529 -14.658 -11.177 1.00 91.38 201 GLU A N 1
ATOM 1625 C CA . GLU A 1 201 ? -24.970 -15.873 -10.475 1.00 91.38 201 GLU A CA 1
ATOM 1626 C C . GLU A 1 201 ? -25.887 -15.548 -9.285 1.00 91.38 201 GLU A C 1
ATOM 1628 O O . GLU A 1 201 ? -26.913 -16.206 -9.116 1.00 91.38 201 GLU A O 1
ATOM 1633 N N . VAL A 1 202 ? -25.564 -14.509 -8.505 1.00 90.69 202 VAL A N 1
ATOM 1634 C CA . VAL A 1 202 ? -26.405 -14.030 -7.394 1.00 90.69 202 VAL A CA 1
ATOM 1635 C C . VAL A 1 202 ? -27.749 -13.502 -7.898 1.00 90.69 202 VAL A C 1
ATOM 1637 O O . VAL A 1 202 ? -28.780 -13.820 -7.315 1.00 90.69 202 VAL A O 1
ATOM 1640 N N . GLU A 1 203 ? -27.761 -12.745 -8.997 1.00 90.50 203 GLU A N 1
ATOM 1641 C CA . GLU A 1 203 ? -28.996 -12.233 -9.605 1.00 90.50 203 GLU A CA 1
ATOM 1642 C C . GLU A 1 203 ? -29.900 -13.372 -10.107 1.00 90.50 203 GLU A C 1
ATOM 1644 O O . GLU A 1 203 ? -31.106 -13.365 -9.867 1.00 90.50 203 GLU A O 1
ATOM 1649 N N . VAL A 1 204 ? -29.320 -14.405 -10.730 1.00 91.31 204 VAL A N 1
ATOM 1650 C CA . VAL A 1 204 ? -30.062 -15.604 -11.153 1.00 91.31 204 VAL A CA 1
ATOM 1651 C C . VAL A 1 204 ? -30.618 -16.382 -9.958 1.00 91.31 204 VAL A C 1
ATOM 1653 O O . VAL A 1 204 ? -31.722 -16.913 -10.057 1.00 91.31 204 VAL A O 1
ATOM 1656 N N . LEU A 1 205 ? -29.876 -16.474 -8.849 1.00 88.44 205 LEU A N 1
ATOM 1657 C CA . LEU A 1 205 ? -30.349 -17.137 -7.632 1.00 88.44 205 LEU A CA 1
ATOM 1658 C C . LEU A 1 205 ? -31.527 -16.371 -7.013 1.00 88.44 205 LEU A C 1
ATOM 1660 O O . LEU A 1 205 ? -32.572 -16.963 -6.775 1.00 88.44 205 LEU A O 1
ATOM 1664 N N . ALA A 1 206 ? -31.403 -15.048 -6.878 1.00 86.50 206 ALA A N 1
ATOM 1665 C CA . ALA A 1 206 ? -32.468 -14.193 -6.356 1.00 86.50 206 ALA A CA 1
ATOM 1666 C C . ALA A 1 206 ? -33.753 -14.280 -7.199 1.00 86.50 206 ALA A C 1
ATOM 1668 O O . ALA A 1 206 ? -34.851 -14.336 -6.657 1.00 86.50 206 ALA A O 1
ATOM 1669 N N . LEU A 1 207 ? -33.630 -14.347 -8.530 1.00 86.06 207 LEU A N 1
ATOM 1670 C CA . LEU A 1 207 ? -34.779 -14.531 -9.424 1.00 86.06 207 LEU A CA 1
ATOM 1671 C C . LEU A 1 207 ? -35.452 -15.903 -9.267 1.00 86.06 207 LEU A C 1
ATOM 1673 O O . LEU A 1 207 ? -36.659 -16.003 -9.477 1.00 86.06 207 LEU A O 1
ATOM 1677 N N . LYS A 1 208 ? -34.699 -16.953 -8.921 1.00 84.44 208 LYS A N 1
ATOM 1678 C CA . LYS A 1 208 ? -35.262 -18.282 -8.642 1.00 84.44 208 LYS A CA 1
ATOM 1679 C C . LYS A 1 208 ? -35.983 -18.319 -7.301 1.00 84.44 208 LYS A C 1
ATOM 1681 O O . LYS A 1 208 ? -37.090 -18.840 -7.256 1.00 84.44 208 LYS A O 1
ATOM 1686 N N . ASP A 1 209 ? -35.407 -17.713 -6.268 1.00 79.62 209 ASP A N 1
ATOM 1687 C CA . ASP A 1 209 ? -36.021 -17.649 -4.938 1.00 79.62 209 ASP A CA 1
ATOM 1688 C C . ASP A 1 209 ? -37.375 -16.913 -4.989 1.00 79.62 209 ASP A C 1
ATOM 1690 O O . ASP A 1 209 ? -38.361 -17.387 -4.431 1.00 79.62 209 ASP A O 1
ATOM 1694 N N . ILE A 1 210 ? -37.469 -15.824 -5.768 1.00 78.06 210 ILE A N 1
ATOM 1695 C CA . ILE A 1 210 ? -38.734 -15.099 -6.003 1.00 78.06 210 ILE A CA 1
ATOM 1696 C C . ILE A 1 210 ? -39.771 -15.984 -6.724 1.00 78.06 210 ILE A C 1
ATOM 1698 O O . ILE A 1 210 ? -40.954 -15.954 -6.394 1.00 78.06 210 ILE A O 1
ATOM 1702 N N . GLN A 1 211 ? -39.348 -16.797 -7.699 1.00 73.19 211 GLN A N 1
ATOM 1703 C CA . GLN A 1 211 ? -40.252 -17.705 -8.420 1.00 73.19 211 GLN A CA 1
ATOM 1704 C C . GLN A 1 211 ? -40.734 -18.883 -7.562 1.00 73.19 211 GLN A C 1
ATOM 1706 O O . GLN A 1 211 ? -41.842 -19.377 -7.779 1.00 73.19 211 GLN A O 1
ATOM 1711 N N . GLU A 1 212 ? -39.925 -19.347 -6.609 1.00 71.00 212 GLU A N 1
ATOM 1712 C CA . GLU A 1 212 ? -40.302 -20.407 -5.671 1.00 71.00 212 GLU A CA 1
ATOM 1713 C C . GLU A 1 212 ? -41.250 -19.889 -4.571 1.00 71.00 212 GLU A C 1
ATOM 1715 O O . GLU A 1 212 ? -42.227 -20.572 -4.260 1.00 71.00 212 GLU A O 1
ATOM 1720 N N . GLU A 1 213 ? -41.068 -18.660 -4.066 1.00 65.06 213 GLU A N 1
ATOM 1721 C CA . GLU A 1 213 ? -42.020 -18.009 -3.141 1.00 65.06 213 GLU A CA 1
ATOM 1722 C C . GLU A 1 213 ? -43.398 -17.750 -3.789 1.00 65.06 213 GLU A C 1
ATOM 1724 O O . GLU A 1 213 ? -44.444 -17.984 -3.171 1.00 65.06 213 GLU A O 1
ATOM 1729 N N . ASP A 1 214 ? -43.430 -17.347 -5.064 1.00 60.50 214 ASP A N 1
ATOM 1730 C CA . ASP A 1 214 ? -44.679 -17.174 -5.822 1.00 60.50 214 ASP A CA 1
ATOM 1731 C C . ASP A 1 214 ? -45.397 -18.515 -6.097 1.00 60.50 214 ASP A C 1
ATOM 1733 O O . ASP A 1 214 ? -46.630 -18.569 -6.188 1.00 60.50 214 ASP A O 1
ATOM 1737 N N . GLN A 1 215 ? -44.656 -19.627 -6.199 1.00 59.56 215 GLN A N 1
ATOM 1738 C CA . GLN A 1 215 ? -45.244 -20.964 -6.351 1.00 59.56 215 GLN A CA 1
ATOM 1739 C C . GLN A 1 215 ? -45.756 -21.559 -5.035 1.00 59.56 215 GLN A C 1
ATOM 1741 O O . GLN A 1 215 ? -46.766 -22.269 -5.058 1.00 59.56 215 GLN A O 1
ATOM 1746 N N . ASP A 1 216 ? -45.110 -21.282 -3.900 1.00 58.59 216 ASP A N 1
ATOM 1747 C CA . ASP A 1 216 ? -45.529 -21.813 -2.595 1.00 58.59 216 ASP A CA 1
ATOM 1748 C C . ASP A 1 216 ? -46.702 -21.018 -1.988 1.00 58.59 216 ASP A C 1
ATOM 1750 O O . ASP A 1 216 ? -47.568 -21.591 -1.330 1.00 58.59 216 ASP A O 1
ATOM 1754 N N . SER A 1 217 ? -46.832 -19.727 -2.320 1.00 57.47 217 SER A N 1
ATOM 1755 C CA . SER A 1 217 ? -48.016 -18.911 -1.984 1.00 57.47 217 SER A CA 1
ATOM 1756 C C . SER A 1 217 ? -49.275 -19.245 -2.806 1.00 57.47 217 SER A C 1
ATOM 1758 O O . SER A 1 217 ? -50.373 -18.805 -2.461 1.00 57.47 217 SER A O 1
ATOM 1760 N N . SER A 1 218 ? -49.141 -20.055 -3.866 1.00 56.25 218 SER A N 1
ATOM 1761 C CA . SER A 1 218 ? -50.238 -20.482 -4.752 1.00 56.25 218 SER A CA 1
ATOM 1762 C C . SER A 1 218 ? -50.775 -21.896 -4.469 1.00 56.25 218 SER A C 1
ATOM 1764 O O . SER A 1 218 ? -51.626 -22.383 -5.221 1.00 56.25 218 SER A O 1
ATOM 1766 N N . LYS A 1 219 ? -50.324 -22.580 -3.406 1.00 53.22 219 LYS A N 1
ATOM 1767 C CA . LYS A 1 219 ? -50.920 -23.858 -2.972 1.00 53.22 219 LYS A CA 1
ATOM 1768 C C . LYS A 1 219 ? -52.021 -23.629 -1.913 1.00 53.22 219 LYS A C 1
ATOM 1770 O O . LYS A 1 219 ? -51.721 -23.034 -0.881 1.00 53.22 219 LYS A O 1
ATOM 1775 N N . PRO A 1 220 ? -53.270 -24.076 -2.160 1.00 52.81 220 PRO A N 1
ATOM 1776 C CA . PRO A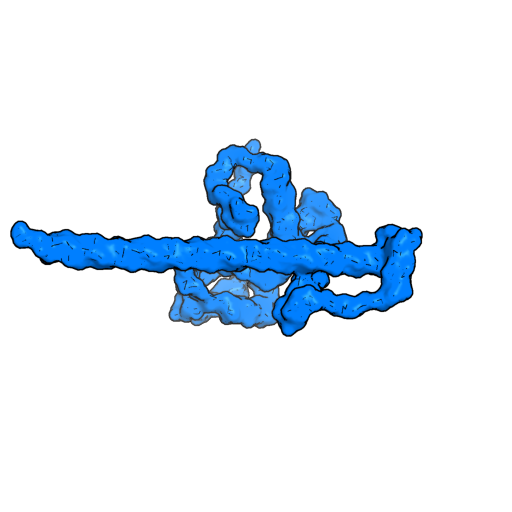 1 220 ? -54.401 -23.955 -1.232 1.00 52.81 220 PRO A CA 1
ATOM 1777 C C . PRO A 1 220 ? -54.360 -24.946 -0.061 1.00 52.81 220 PRO A C 1
ATOM 1779 O O . PRO A 1 220 ? -53.750 -26.032 -0.209 1.00 52.81 220 PRO A O 1
#